Protein AF-A0A852ANI8-F1 (afdb_monomer)

Secondary structure (DSSP, 8-state):
--SS---HHHHHHTT---TTTHHHHHHGGGSTT----HHHH-GGGGS-HHHHHHHHHHHHHTTPPTTS-EEHHHHHHHHHHHHHHHHSSPPPHHHHHHHHHHHHHH-TT--SEE-HHHHHHHHHHHHHHHHS-HHHHHHHS-HHHHHHHHHHHHHH-SS-SSEE-HHHHHHHHHHHHHTTHHHHT---------------------------------------EEHHHHHHHHHHHHHHT-TT--GGGGSPP-

Radius of gyration: 23.61 Å; Cα contacts (8 Å, |Δi|>4): 219; chains: 1; bounding box: 60×70×50 Å

Mean predicted aligned error: 14.54 Å

Foldseek 3Di:
DQLVPDPPVVCVVVPNDDPPCVVVLVVCLLPPPHDDDPCLQQLLNVDDPVLNVVLVVLCVVLVNDAQDWAALVSQLSSVQVVCCVVPVDGDDPVVNVVSSLLQCLQCVVPPRTHGNQLVSSVVSLVSCVVPPDLVVLLVSQGPVLLVVLVVLQVVQPPVVPQWHFPVSLLVSLLVLLVSPPPPVPPPDDDPDDDDDDDDDDDDDDDDDDDDDDDDDDDDPPRDIAGSVRSCSVCSSSSSCSRPPHSNSSPRDDD

Solvent-accessible surface area (backbone atoms only — not comparable to full-atom values): 15401 Å² total; per-residue (Å²): 60,40,73,74,67,78,55,65,66,55,42,49,74,70,65,66,57,50,96,77,52,47,60,59,57,58,62,44,6,79,49,98,85,24,57,56,52,70,78,79,31,35,58,66,69,73,45,52,73,66,56,46,48,53,50,51,52,52,39,48,75,52,69,52,59,87,86,46,65,38,38,64,67,56,49,50,52,34,52,40,49,54,38,26,74,75,67,78,39,83,64,53,67,74,58,50,53,52,49,52,52,50,48,49,37,57,21,76,84,66,75,67,44,29,52,38,61,32,53,50,35,43,54,43,53,53,48,48,64,72,76,43,56,70,73,56,55,55,65,70,53,45,68,58,59,50,48,53,49,48,53,53,49,57,70,59,25,79,84,68,80,61,44,33,46,56,69,52,54,53,51,50,53,45,52,56,59,54,71,67,61,69,63,80,69,66,82,69,80,85,78,88,74,93,75,85,89,81,87,83,87,88,84,87,89,81,90,84,90,79,89,83,80,82,74,84,74,76,80,68,81,71,60,66,35,38,67,73,52,47,51,66,75,38,43,65,52,60,62,30,47,28,91,69,38,54,24,64,43,66,50,67,85,130

pLDDT: mean 71.26, std 22.53, range [30.34, 96.25]

InterPro domains:
  IPR002048 EF-hand domain [PS50222] (144-179)
  IPR011011 Zinc finger, FYVE/PHD-type [SSF57903] (1-55)
  IPR011992 EF-hand domain pair [SSF47473] (47-178)
  IPR013083 Zinc finger, RING/FYVE/PHD-type [G3DSA:3.30.40.10] (1-55)
  IPR031946 KIAA1045, RING finger [PF16744] (1-50)

Structure (mmCIF, N/CA/C/O backbone):
data_AF-A0A852ANI8-F1
#
_entry.id   AF-A0A852ANI8-F1
#
loop_
_atom_site.group_PDB
_atom_site.id
_atom_site.type_symbol
_atom_site.label_atom_id
_atom_site.label_alt_id
_atom_site.label_comp_id
_atom_site.label_asym_id
_atom_site.label_entity_id
_atom_site.label_seq_id
_atom_site.pdbx_PDB_ins_code
_atom_site.Cartn_x
_atom_site.Cartn_y
_atom_site.Cartn_z
_atom_site.occupancy
_atom_site.B_iso_or_equiv
_atom_site.auth_seq_id
_atom_site.auth_comp_id
_atom_site.auth_asym_id
_atom_site.auth_atom_id
_atom_site.pdbx_PDB_model_num
ATOM 1 N N . ILE A 1 1 ? 20.785 -5.168 -2.952 1.00 34.12 1 ILE A N 1
ATOM 2 C CA . ILE A 1 1 ? 21.133 -3.821 -3.407 1.00 34.12 1 ILE A CA 1
ATOM 3 C C . ILE A 1 1 ? 19.811 -3.153 -3.672 1.00 34.12 1 ILE A C 1
ATOM 5 O O . ILE A 1 1 ? 19.201 -3.308 -4.726 1.00 34.12 1 ILE A O 1
ATOM 9 N N . CYS A 1 2 ? 19.354 -2.440 -2.642 1.00 35.34 2 CYS A N 1
ATOM 10 C CA . CYS A 1 2 ? 18.701 -1.166 -2.867 1.00 35.34 2 CYS A CA 1
ATOM 11 C C . CYS A 1 2 ? 19.565 -0.391 -3.868 1.00 35.34 2 CYS A C 1
ATOM 13 O O . CYS A 1 2 ? 20.730 -0.123 -3.634 1.00 35.34 2 CYS A O 1
ATOM 15 N N . HIS A 1 3 ? 18.993 -0.075 -5.006 1.00 34.47 3 HIS A N 1
ATOM 16 C CA . HIS A 1 3 ? 19.521 0.668 -6.161 1.00 34.47 3 HIS A CA 1
ATOM 17 C C . HIS A 1 3 ? 19.785 2.136 -5.822 1.00 34.47 3 HIS A C 1
ATOM 19 O O . HIS A 1 3 ? 20.300 2.876 -6.650 1.00 34.47 3 HIS A O 1
ATOM 25 N N . ARG A 1 4 ? 19.524 2.540 -4.572 1.00 38.53 4 ARG A N 1
ATOM 26 C CA . ARG A 1 4 ? 20.381 3.494 -3.859 1.00 38.53 4 ARG A CA 1
ATOM 27 C C . ARG A 1 4 ? 21.597 2.723 -3.330 1.00 38.53 4 ARG A C 1
ATOM 29 O O . ARG A 1 4 ? 21.699 2.446 -2.136 1.00 38.53 4 ARG A O 1
ATOM 36 N N . VAL A 1 5 ? 22.450 2.270 -4.250 1.00 36.25 5 VAL A N 1
ATOM 37 C CA . VAL A 1 5 ? 23.690 1.566 -3.906 1.00 36.25 5 VAL A CA 1
ATOM 38 C C . VAL A 1 5 ? 24.489 2.497 -2.989 1.00 36.25 5 VAL A C 1
ATOM 40 O O . VAL A 1 5 ? 24.536 3.697 -3.243 1.00 36.25 5 VAL A O 1
ATOM 43 N N . TYR A 1 6 ? 25.107 1.944 -1.946 1.00 43.19 6 TYR A N 1
ATOM 44 C CA . TYR A 1 6 ? 26.012 2.626 -1.009 1.00 43.19 6 TYR A CA 1
ATOM 45 C C . TYR A 1 6 ? 25.369 3.434 0.126 1.00 43.19 6 TYR A C 1
ATOM 47 O O . TYR A 1 6 ? 25.427 4.657 0.171 1.00 43.19 6 TYR A O 1
ATOM 55 N N . HIS A 1 7 ? 24.995 2.730 1.192 1.00 50.03 7 HIS A N 1
ATOM 56 C CA . HIS A 1 7 ? 25.501 3.150 2.497 1.00 50.03 7 HIS A CA 1
ATOM 57 C C . HIS A 1 7 ? 26.477 2.091 2.997 1.00 50.03 7 HIS A C 1
ATOM 59 O O . HIS A 1 7 ? 26.168 1.313 3.899 1.00 50.03 7 HIS A O 1
ATOM 65 N N . ASP A 1 8 ? 27.685 2.108 2.439 1.00 45.38 8 ASP A N 1
ATOM 66 C CA . ASP A 1 8 ? 28.848 1.432 3.023 1.00 45.38 8 ASP A CA 1
ATOM 67 C C . ASP A 1 8 ? 28.950 1.777 4.528 1.00 45.38 8 ASP A C 1
ATOM 69 O O . ASP A 1 8 ? 29.208 0.928 5.374 1.00 45.38 8 ASP A O 1
ATOM 73 N N . GLY A 1 9 ? 28.576 3.012 4.893 1.00 50.12 9 GLY A N 1
ATOM 74 C CA . GLY A 1 9 ? 28.434 3.472 6.276 1.00 50.12 9 GLY A CA 1
ATOM 75 C C . GLY A 1 9 ? 27.294 2.843 7.097 1.00 50.12 9 GLY A C 1
ATOM 76 O O . GLY A 1 9 ? 27.414 2.782 8.315 1.00 50.12 9 GLY A O 1
ATOM 77 N N . CYS A 1 10 ? 26.194 2.366 6.504 1.00 48.66 10 CYS A N 1
ATOM 78 C CA . CYS A 1 10 ? 25.152 1.630 7.243 1.00 48.66 10 CYS A CA 1
ATOM 79 C C . CYS A 1 10 ? 25.605 0.201 7.538 1.00 48.66 10 CYS A C 1
ATOM 81 O O . CYS A 1 10 ? 25.497 -0.239 8.678 1.00 48.66 10 CYS A O 1
ATOM 83 N N . LEU A 1 11 ? 26.179 -0.481 6.546 1.00 49.44 11 LEU A N 1
ATOM 84 C CA . LEU A 1 11 ? 26.714 -1.830 6.723 1.00 49.44 11 LEU A CA 1
ATOM 85 C C . LEU A 1 11 ? 27.923 -1.849 7.679 1.00 49.44 11 LEU A C 1
ATOM 87 O O . LEU A 1 11 ? 28.018 -2.740 8.522 1.00 49.44 11 LEU A O 1
ATOM 91 N N . ARG A 1 12 ? 28.792 -0.825 7.633 1.00 53.75 12 ARG A N 1
ATOM 92 C CA . ARG A 1 12 ? 29.880 -0.630 8.612 1.00 53.75 12 ARG A CA 1
ATOM 93 C C . ARG A 1 12 ? 29.358 -0.313 10.016 1.00 53.75 12 ARG A C 1
ATOM 95 O O . ARG A 1 12 ? 29.836 -0.915 10.969 1.00 53.75 12 ARG A O 1
ATOM 102 N N . ARG A 1 13 ? 28.370 0.586 10.165 1.00 51.41 13 ARG A N 1
ATOM 103 C CA . ARG A 1 13 ? 27.774 0.915 11.482 1.00 51.41 13 ARG A CA 1
ATOM 104 C C . ARG A 1 13 ? 27.056 -0.267 12.124 1.00 51.41 13 ARG A C 1
ATOM 106 O O . ARG A 1 13 ? 27.043 -0.363 13.342 1.00 51.41 13 ARG A O 1
ATOM 113 N N . MET A 1 14 ? 26.481 -1.151 11.314 1.00 47.66 14 MET A N 1
ATOM 114 C CA . MET A 1 14 ? 25.826 -2.367 11.788 1.00 47.66 14 MET A CA 1
ATOM 115 C C . MET A 1 14 ? 26.781 -3.566 11.946 1.00 47.66 14 MET A C 1
ATOM 117 O O . MET A 1 14 ? 2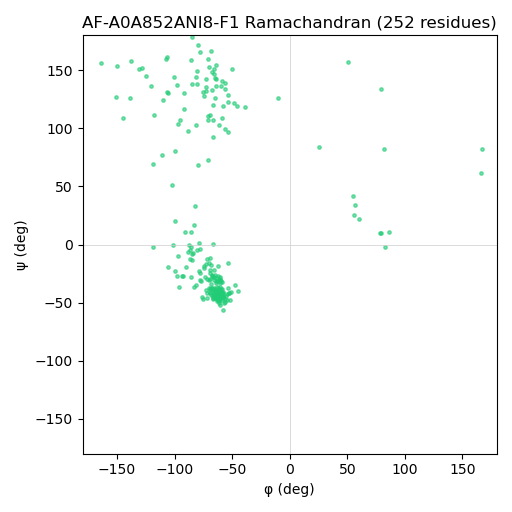6.334 -4.629 12.355 1.00 47.66 14 MET A O 1
ATOM 121 N N . GLY A 1 15 ? 28.077 -3.416 11.641 1.00 54.41 15 GLY A N 1
ATOM 122 C CA . GLY A 1 15 ? 29.094 -4.451 11.871 1.00 54.41 15 GLY A CA 1
ATOM 123 C C . GLY A 1 15 ? 29.138 -5.592 10.844 1.00 54.41 15 GLY A C 1
ATOM 124 O O . GLY A 1 15 ? 29.853 -6.563 11.064 1.00 54.41 15 GLY A O 1
ATOM 125 N N . TYR A 1 16 ? 28.421 -5.482 9.720 1.00 48.59 16 TYR A N 1
ATOM 126 C CA . TYR A 1 16 ? 28.295 -6.558 8.720 1.00 48.59 16 TYR A CA 1
ATOM 127 C C . TYR A 1 16 ? 29.429 -6.608 7.683 1.00 48.59 16 TYR A C 1
ATOM 129 O O . TYR A 1 16 ? 29.562 -7.599 6.969 1.00 48.59 16 TYR A O 1
ATOM 137 N N . LEU A 1 17 ? 30.259 -5.563 7.591 1.00 52.56 17 LEU A N 1
ATOM 138 C CA . LEU A 1 17 ? 31.418 -5.525 6.693 1.00 52.56 17 LEU A CA 1
ATOM 139 C C . LEU A 1 17 ? 32.704 -5.842 7.464 1.00 52.56 17 LEU A C 1
ATOM 141 O O . LEU A 1 17 ? 33.464 -4.939 7.819 1.00 52.56 17 LEU A O 1
ATOM 145 N N . GLN A 1 18 ? 32.965 -7.130 7.696 1.00 54.47 18 GLN A N 1
ATOM 146 C CA . GLN A 1 18 ? 34.350 -7.600 7.739 1.00 54.47 18 GLN A CA 1
ATOM 147 C C . GLN A 1 18 ? 34.814 -7.818 6.292 1.00 54.47 18 GLN A C 1
ATOM 149 O O . GLN A 1 18 ? 34.008 -8.154 5.430 1.00 54.47 18 GLN A O 1
ATOM 154 N N . LYS A 1 19 ? 36.087 -7.524 6.007 1.00 53.88 19 LYS A N 1
ATOM 155 C CA . LYS A 1 19 ? 36.621 -7.209 4.664 1.00 53.88 19 LYS A CA 1
ATOM 156 C C . LYS A 1 19 ? 36.338 -8.232 3.547 1.00 53.88 19 LYS A C 1
ATOM 158 O O . LYS A 1 19 ? 36.418 -7.834 2.390 1.00 53.88 19 LYS A O 1
ATOM 163 N N . ASP A 1 20 ? 35.935 -9.460 3.873 1.00 53.50 20 ASP A N 1
ATOM 164 C CA . ASP A 1 20 ? 35.752 -10.547 2.904 1.00 53.50 20 ASP A CA 1
ATOM 165 C C . ASP A 1 20 ? 34.274 -10.875 2.580 1.00 53.50 20 ASP A C 1
ATOM 167 O O . ASP A 1 20 ? 33.998 -11.402 1.508 1.00 53.50 20 ASP A O 1
ATOM 171 N N . SER A 1 21 ? 33.296 -10.494 3.419 1.00 52.84 21 SER A N 1
ATOM 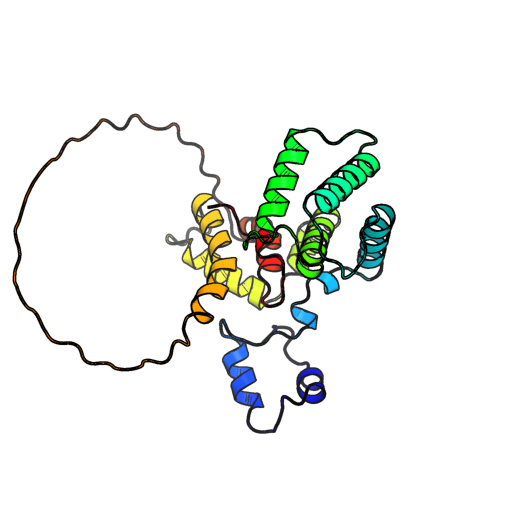172 C CA . SER A 1 21 ? 31.853 -10.740 3.171 1.00 52.84 21 SER A CA 1
ATOM 173 C C . SER A 1 21 ? 31.172 -9.657 2.320 1.00 52.84 21 SER A C 1
ATOM 175 O O . SER A 1 21 ? 30.045 -9.816 1.851 1.00 52.84 21 SER A O 1
ATOM 177 N N . ALA A 1 22 ? 31.853 -8.528 2.118 1.00 53.75 22 ALA A N 1
ATOM 178 C CA . ALA A 1 22 ? 31.330 -7.354 1.427 1.00 53.75 22 ALA A CA 1
ATOM 179 C C . ALA A 1 22 ? 30.954 -7.631 -0.032 1.00 53.75 22 ALA A C 1
ATOM 181 O O . ALA A 1 22 ? 29.934 -7.142 -0.512 1.00 53.75 22 ALA A O 1
ATOM 182 N N . VAL A 1 23 ? 31.786 -8.402 -0.735 1.00 55.72 23 VAL A N 1
ATOM 183 C CA . VAL A 1 23 ? 31.637 -8.677 -2.169 1.00 55.72 23 VAL A CA 1
ATOM 184 C C . VAL A 1 23 ? 30.452 -9.608 -2.411 1.00 55.72 23 VAL A C 1
ATOM 186 O O . VAL A 1 23 ? 29.583 -9.275 -3.206 1.00 55.72 23 VAL A O 1
ATOM 189 N N . GLU A 1 24 ? 30.324 -10.684 -1.635 1.00 56.94 24 GLU A N 1
ATOM 190 C CA . GLU A 1 24 ? 29.217 -11.644 -1.740 1.00 56.94 24 GLU A CA 1
ATOM 191 C C . GLU A 1 24 ? 27.853 -11.003 -1.417 1.00 56.94 24 GLU A C 1
ATOM 193 O O . GLU A 1 24 ? 26.869 -11.198 -2.135 1.00 56.94 24 GLU A O 1
ATOM 198 N N . VAL A 1 25 ? 27.792 -10.137 -0.396 1.00 52.94 25 VAL A N 1
ATOM 199 C CA . VAL A 1 25 ? 26.582 -9.356 -0.063 1.00 52.94 25 VAL A CA 1
ATOM 200 C C . VAL A 1 25 ? 26.254 -8.324 -1.150 1.00 52.94 25 VAL A C 1
ATOM 202 O O . VAL A 1 25 ? 25.090 -7.963 -1.322 1.00 52.94 25 VAL A O 1
ATOM 205 N N . THR A 1 26 ? 27.255 -7.859 -1.904 1.00 52.19 26 THR A N 1
ATOM 206 C CA . THR A 1 26 ? 27.099 -6.932 -3.041 1.00 52.19 26 THR A CA 1
ATOM 207 C C . THR A 1 26 ? 26.673 -7.674 -4.318 1.00 52.19 26 THR A C 1
ATOM 209 O O . THR A 1 26 ? 25.857 -7.161 -5.079 1.00 52.19 26 THR A O 1
ATOM 212 N N . GLU A 1 27 ? 27.131 -8.906 -4.533 1.00 53.72 27 GLU A N 1
ATOM 213 C CA . GLU A 1 27 ? 26.757 -9.737 -5.686 1.00 53.72 27 GLU A CA 1
ATOM 214 C C . GLU A 1 27 ? 25.343 -10.323 -5.541 1.00 53.72 27 GLU A C 1
ATOM 216 O O . GLU A 1 27 ? 24.507 -10.183 -6.437 1.00 53.72 27 GLU A O 1
ATOM 221 N N . THR A 1 28 ? 25.013 -10.884 -4.373 1.00 52.72 28 THR A N 1
ATOM 222 C CA . THR A 1 28 ? 23.663 -11.412 -4.062 1.00 52.72 28 THR A CA 1
ATOM 223 C C . THR A 1 28 ? 22.615 -10.315 -3.946 1.00 52.72 28 THR A C 1
ATOM 225 O O . THR A 1 28 ? 21.413 -10.507 -4.061 1.00 52.72 28 THR A O 1
ATOM 228 N N . ALA A 1 29 ? 23.050 -9.088 -3.766 1.00 48.72 29 ALA A N 1
ATOM 229 C CA . ALA A 1 29 ? 22.176 -7.963 -3.591 1.00 48.72 29 ALA A CA 1
ATOM 230 C C . ALA A 1 29 ? 21.254 -7.678 -4.814 1.00 48.72 29 ALA A C 1
ATOM 232 O O . ALA A 1 29 ? 20.172 -7.084 -4.673 1.00 48.72 29 ALA A O 1
ATOM 233 N N . HIS A 1 30 ? 21.675 -8.044 -6.021 1.00 45.41 30 HIS A N 1
ATOM 234 C CA . HIS A 1 30 ? 20.865 -7.885 -7.229 1.00 45.41 30 HIS A CA 1
ATOM 235 C C . HIS A 1 30 ? 19.874 -9.036 -7.449 1.00 45.41 30 HIS A C 1
ATOM 237 O O . HIS A 1 30 ? 18.998 -8.909 -8.302 1.00 45.41 30 HIS A O 1
ATOM 243 N N . THR A 1 31 ? 19.939 -10.102 -6.647 1.00 51.94 31 THR A N 1
ATOM 244 C CA . THR A 1 31 ? 19.013 -11.237 -6.717 1.00 51.94 31 THR A CA 1
ATOM 245 C C . THR A 1 31 ? 17.734 -10.974 -5.904 1.00 51.94 31 THR A C 1
ATOM 247 O O . THR A 1 31 ? 17.546 -9.900 -5.304 1.00 51.94 31 THR A O 1
ATOM 250 N N . GLU A 1 32 ? 16.815 -11.944 -5.929 1.00 49.03 32 GLU A N 1
ATOM 251 C CA . GLU A 1 32 ? 15.540 -11.921 -5.196 1.00 49.03 32 GLU A CA 1
ATOM 252 C C . GLU A 1 32 ? 15.741 -11.830 -3.673 1.00 49.03 32 GLU A C 1
ATOM 254 O O . GLU A 1 32 ? 14.968 -11.151 -3.003 1.00 49.03 32 GLU A O 1
ATOM 259 N N . THR A 1 33 ? 16.843 -12.390 -3.163 1.00 46.22 33 THR A N 1
ATOM 260 C CA . THR A 1 33 ? 17.275 -12.384 -1.752 1.00 46.22 33 THR A CA 1
ATOM 261 C C . THR A 1 33 ? 18.178 -11.202 -1.389 1.00 46.22 33 THR A C 1
ATOM 263 O O . THR A 1 33 ? 18.803 -11.164 -0.329 1.00 46.22 33 THR A O 1
ATOM 266 N N . GLY A 1 34 ? 18.302 -10.221 -2.279 1.00 51.72 34 GLY A N 1
ATOM 267 C CA . GLY A 1 34 ? 19.287 -9.167 -2.124 1.00 51.72 34 GLY A CA 1
ATOM 268 C C . GLY A 1 34 ? 18.940 -8.118 -1.066 1.00 51.72 34 GLY A C 1
ATOM 269 O O . GLY A 1 34 ? 17.885 -7.496 -1.132 1.00 51.72 34 GLY A O 1
ATOM 270 N N . TRP A 1 35 ? 19.896 -7.816 -0.179 1.00 48.44 35 TRP A N 1
ATOM 271 C CA . TRP A 1 35 ? 19.754 -6.849 0.918 1.00 48.44 35 TRP A CA 1
ATOM 272 C C . TRP A 1 35 ? 19.290 -5.458 0.461 1.00 48.44 35 TRP A C 1
ATOM 274 O O . TRP A 1 35 ? 19.896 -4.819 -0.414 1.00 48.44 35 TRP A O 1
ATOM 284 N N . SER A 1 36 ? 18.252 -4.948 1.103 1.00 52.09 36 SER A N 1
ATOM 285 C CA . SER A 1 36 ? 17.853 -3.547 1.069 1.00 52.09 36 SER A CA 1
ATOM 286 C C . SER A 1 36 ? 17.876 -3.014 2.497 1.00 52.09 36 SER A C 1
ATOM 288 O O . SER A 1 36 ? 17.541 -3.705 3.457 1.00 52.09 36 SER A O 1
ATOM 290 N N . CYS A 1 37 ? 18.425 -1.811 2.666 1.00 55.22 37 CYS A N 1
ATOM 291 C CA . CYS A 1 37 ? 18.602 -1.265 4.002 1.00 55.22 37 CYS A CA 1
ATOM 292 C C . CYS A 1 37 ? 17.239 -0.901 4.597 1.00 55.22 37 CYS A C 1
ATOM 294 O O . CYS A 1 37 ? 16.327 -0.519 3.861 1.00 55.22 37 CYS A O 1
ATOM 296 N N . TYR A 1 38 ? 17.139 -0.928 5.928 1.00 58.69 38 TYR A N 1
ATOM 297 C CA . TYR A 1 38 ? 15.939 -0.517 6.666 1.00 58.69 38 TYR A CA 1
ATOM 298 C C . TYR A 1 38 ? 15.344 0.803 6.144 1.00 58.69 38 TYR A C 1
ATOM 300 O O . TYR A 1 38 ? 14.137 0.922 5.974 1.00 58.69 38 TYR A O 1
ATOM 308 N N . TYR A 1 39 ? 16.195 1.772 5.792 1.00 59.78 39 TYR A N 1
ATOM 309 C CA . TYR A 1 39 ? 15.755 3.067 5.272 1.00 59.78 39 TYR A CA 1
ATOM 310 C C . TYR A 1 39 ? 15.185 3.026 3.844 1.00 59.78 39 TYR A C 1
ATOM 312 O O . TYR A 1 39 ? 14.360 3.865 3.496 1.00 59.78 39 TYR A O 1
ATOM 320 N N . CYS A 1 40 ? 15.642 2.099 2.999 1.00 57.03 40 CYS A N 1
ATOM 321 C CA . CYS A 1 40 ? 15.109 1.931 1.645 1.00 57.03 40 CYS A CA 1
ATOM 322 C C . CYS A 1 40 ? 13.768 1.192 1.645 1.00 57.03 40 CYS A C 1
ATOM 324 O O . CYS A 1 40 ? 12.947 1.447 0.765 1.00 57.03 40 CYS A O 1
ATOM 326 N N . ASP A 1 41 ? 13.557 0.294 2.609 1.00 63.03 41 ASP A N 1
ATOM 327 C CA . ASP A 1 41 ? 12.391 -0.591 2.612 1.00 63.03 41 ASP A CA 1
ATOM 328 C C . ASP A 1 41 ? 11.259 -0.137 3.515 1.00 63.03 41 ASP A C 1
ATOM 330 O O . ASP A 1 41 ? 10.118 -0.533 3.288 1.00 63.03 41 ASP A O 1
ATOM 334 N N . ASN A 1 42 ? 11.548 0.683 4.524 1.00 69.88 42 ASN A N 1
ATOM 335 C CA . ASN A 1 42 ? 10.520 1.131 5.442 1.00 69.88 42 ASN A CA 1
ATOM 336 C C . ASN A 1 42 ? 9.580 2.127 4.743 1.00 69.88 42 ASN A C 1
ATOM 338 O O . ASN A 1 42 ? 9.954 3.259 4.430 1.00 69.88 42 ASN A O 1
ATOM 342 N N . LEU A 1 43 ? 8.341 1.688 4.516 1.00 74.19 43 LEU A N 1
ATOM 343 C CA . LEU A 1 43 ? 7.273 2.477 3.904 1.00 74.19 43 LEU A CA 1
ATOM 344 C C . LEU A 1 43 ? 6.953 3.754 4.670 1.00 74.19 43 LEU A C 1
ATOM 346 O O . LEU A 1 43 ? 6.635 4.769 4.058 1.00 74.19 43 LEU A O 1
ATOM 350 N N . ASN A 1 44 ? 7.102 3.730 5.991 1.00 75.38 44 ASN A N 1
ATOM 351 C CA . ASN A 1 44 ? 6.819 4.872 6.851 1.00 75.38 44 ASN A CA 1
ATOM 352 C C . ASN A 1 44 ? 7.792 6.033 6.570 1.00 75.38 44 ASN A C 1
ATOM 354 O O . ASN A 1 44 ? 7.462 7.185 6.815 1.00 75.38 44 ASN A O 1
ATOM 358 N N . LEU A 1 45 ? 8.967 5.750 5.991 1.00 79.94 45 LEU A N 1
ATOM 359 C CA . LEU A 1 45 ? 9.941 6.762 5.562 1.00 79.94 45 LEU A CA 1
ATOM 360 C C . LEU A 1 45 ? 9.676 7.312 4.152 1.00 79.94 45 LEU A C 1
ATOM 362 O O . LEU A 1 45 ? 10.426 8.162 3.671 1.00 79.94 45 LEU A O 1
ATOM 366 N N . LEU A 1 46 ? 8.653 6.811 3.452 1.00 84.44 46 LEU A N 1
ATOM 367 C CA . LEU A 1 46 ? 8.194 7.411 2.197 1.00 84.44 46 LEU A CA 1
ATOM 368 C C . LEU A 1 46 ? 7.328 8.646 2.430 1.00 84.44 46 LEU A C 1
ATOM 370 O O . LEU A 1 46 ? 7.199 9.467 1.512 1.00 84.44 46 LEU A O 1
ATOM 374 N N . LEU A 1 47 ? 6.729 8.746 3.617 1.00 87.50 47 LEU A N 1
ATOM 375 C CA . LEU A 1 47 ? 6.037 9.937 4.079 1.00 87.50 47 LEU A CA 1
ATOM 376 C C . LEU A 1 47 ? 7.065 11.019 4.428 1.00 87.50 47 LEU A C 1
ATOM 378 O O . LEU A 1 47 ? 8.137 10.717 4.956 1.00 87.50 47 LEU A O 1
ATOM 382 N N . THR A 1 48 ? 6.752 12.278 4.126 1.00 90.12 48 THR A N 1
ATOM 383 C CA . THR A 1 48 ? 7.506 13.405 4.690 1.00 90.12 48 THR A CA 1
ATOM 384 C C . THR A 1 48 ? 7.249 13.502 6.193 1.00 90.12 48 THR A C 1
ATOM 386 O O . THR A 1 48 ? 6.319 12.885 6.719 1.00 90.12 48 THR A O 1
ATOM 389 N N . GLU A 1 49 ? 8.062 14.281 6.907 1.00 88.62 49 GLU A N 1
ATOM 390 C CA . GLU A 1 49 ? 7.867 14.490 8.345 1.00 88.62 49 GLU A CA 1
ATOM 391 C C . GLU A 1 49 ? 6.488 15.098 8.642 1.00 88.62 49 GLU A C 1
ATOM 393 O O . GLU A 1 49 ? 5.820 14.679 9.585 1.00 88.62 49 GLU A O 1
ATOM 398 N N . GLU A 1 50 ? 6.016 16.018 7.798 1.00 91.62 50 GLU A N 1
ATOM 399 C CA . GLU A 1 50 ? 4.700 16.647 7.926 1.00 91.62 50 GLU A CA 1
ATOM 400 C C . GLU A 1 50 ? 3.563 15.659 7.650 1.00 91.62 50 GLU A C 1
ATOM 402 O O . GLU A 1 50 ? 2.567 15.642 8.376 1.00 91.62 50 GLU A O 1
ATOM 407 N N . GLU A 1 51 ? 3.706 14.815 6.623 1.00 93.00 51 GLU A N 1
ATOM 408 C CA . GLU A 1 51 ? 2.722 13.781 6.292 1.00 93.00 51 GLU A CA 1
ATOM 409 C C . GLU A 1 51 ? 2.630 12.735 7.415 1.00 93.00 51 GLU A C 1
ATOM 411 O O . GLU A 1 51 ? 1.530 12.377 7.840 1.00 93.00 51 GLU A O 1
ATOM 416 N N . MET A 1 52 ? 3.774 12.295 7.950 1.00 92.44 52 MET A N 1
ATOM 417 C CA . MET A 1 52 ? 3.835 11.386 9.095 1.00 92.44 52 MET A CA 1
ATOM 418 C C . MET A 1 52 ? 3.225 12.024 10.346 1.00 92.44 52 MET A C 1
ATOM 420 O O . MET A 1 52 ? 2.427 11.394 11.037 1.00 92.44 52 MET A O 1
ATOM 424 N N . TYR A 1 53 ? 3.553 13.283 10.636 1.00 92.38 53 TYR A N 1
ATOM 425 C CA . TYR A 1 53 ? 2.983 14.001 11.773 1.00 92.38 53 TYR A CA 1
ATOM 426 C C . TYR A 1 53 ? 1.458 14.123 11.657 1.00 92.38 53 TYR A C 1
ATOM 428 O O . TYR A 1 53 ? 0.739 13.837 12.614 1.00 92.38 53 TYR A O 1
ATOM 436 N N . SER A 1 54 ? 0.952 14.476 10.472 1.00 92.69 54 SER A N 1
ATOM 437 C CA . SER A 1 54 ? -0.486 14.555 10.203 1.00 92.69 54 SER A CA 1
ATOM 438 C C . SER A 1 54 ? -1.185 13.202 10.379 1.00 92.69 54 SER A C 1
ATOM 440 O O . SER A 1 54 ? -2.269 13.140 10.973 1.00 92.69 54 SER A O 1
ATOM 442 N N . LEU A 1 55 ? -0.554 12.111 9.928 1.00 93.38 55 LEU A N 1
ATOM 443 C CA . LEU A 1 55 ? -1.050 10.757 10.158 1.00 93.38 55 LEU A CA 1
ATOM 444 C C . LEU A 1 55 ? -1.124 10.455 11.657 1.00 93.38 55 LEU A C 1
ATOM 446 O O . LEU A 1 55 ? -2.184 10.087 12.155 1.00 93.38 55 LEU A O 1
ATOM 450 N N . MET A 1 56 ? -0.033 10.674 12.391 1.00 93.31 56 MET A N 1
ATOM 451 C CA . MET A 1 56 ? 0.042 10.398 13.827 1.00 93.31 56 MET A CA 1
ATOM 452 C C . MET A 1 56 ? -0.963 11.220 14.643 1.00 93.31 56 MET A C 1
ATOM 454 O O . MET A 1 56 ? -1.579 10.685 15.563 1.00 93.31 56 MET A O 1
ATOM 458 N N . GLU A 1 57 ? -1.192 12.488 14.293 1.00 93.62 57 GLU A N 1
ATOM 459 C CA . GLU A 1 57 ? -2.239 13.307 14.915 1.00 93.62 57 GLU A CA 1
ATOM 460 C C . GLU A 1 57 ? -3.641 12.760 14.610 1.00 93.62 57 GLU A C 1
ATOM 462 O O . GLU A 1 57 ? -4.485 12.698 15.503 1.00 93.62 57 GLU A O 1
ATOM 467 N N . THR A 1 58 ? -3.887 12.272 13.391 1.00 93.19 58 THR A N 1
ATOM 468 C CA . THR A 1 58 ? -5.155 11.604 13.050 1.00 93.19 58 THR A CA 1
ATOM 469 C C . THR A 1 58 ? -5.363 10.345 13.896 1.00 93.19 58 THR A C 1
ATOM 471 O O . THR A 1 58 ? -6.434 10.169 14.479 1.00 93.19 58 THR A O 1
ATOM 474 N N . LEU A 1 59 ? -4.336 9.498 14.021 1.00 94.00 59 LEU A N 1
ATOM 475 C CA . LEU A 1 59 ? -4.377 8.276 14.833 1.00 94.00 59 LEU A CA 1
ATOM 476 C C . LEU A 1 59 ? -4.648 8.591 16.309 1.00 94.00 59 LEU A C 1
ATOM 478 O O . LEU A 1 59 ? -5.538 7.999 16.922 1.00 94.00 59 LEU A O 1
ATOM 482 N N . LYS A 1 60 ? -3.949 9.587 16.855 1.00 93.25 60 LYS A N 1
ATOM 483 C CA . LYS A 1 60 ? -4.130 10.070 18.228 1.00 93.25 60 LYS A CA 1
ATOM 484 C C . LYS A 1 60 ? -5.535 10.619 18.467 1.00 93.25 60 LYS A C 1
ATOM 486 O O . LYS A 1 60 ? -6.156 10.283 19.474 1.00 93.25 60 LYS A O 1
ATOM 491 N N . ASN A 1 61 ? -6.066 11.417 17.541 1.00 91.75 61 ASN A N 1
ATOM 492 C CA . ASN A 1 61 ? -7.436 11.928 17.623 1.00 91.75 61 ASN A CA 1
ATOM 493 C C . ASN A 1 61 ? -8.461 10.790 17.617 1.00 91.75 61 ASN A C 1
ATOM 495 O O . ASN A 1 61 ? -9.498 10.896 18.273 1.00 91.75 61 ASN A O 1
ATOM 499 N N . CYS A 1 62 ? -8.146 9.691 16.930 1.00 92.12 62 CYS A N 1
ATOM 500 C CA . CYS A 1 62 ? -8.940 8.467 16.914 1.00 92.12 62 CYS A CA 1
ATOM 501 C C . CYS A 1 62 ? -8.636 7.495 18.061 1.00 92.12 62 CYS A C 1
ATOM 503 O O . CYS A 1 62 ? -9.109 6.365 18.039 1.00 92.12 62 CYS A O 1
ATOM 505 N N . LYS A 1 63 ? -7.868 7.930 19.071 1.00 92.44 63 LYS A N 1
ATOM 506 C CA . LYS A 1 63 ? -7.503 7.149 20.264 1.00 92.44 63 LYS A CA 1
ATOM 507 C C . LYS A 1 63 ? -6.731 5.860 19.970 1.00 92.44 63 LYS A C 1
ATOM 509 O O . LYS A 1 63 ? -6.680 4.976 20.821 1.00 92.44 63 LYS A O 1
ATOM 514 N N . ILE A 1 64 ? -6.086 5.769 18.811 1.00 94.06 64 ILE A N 1
ATOM 515 C CA . ILE A 1 64 ? -5.169 4.672 18.519 1.00 94.06 64 ILE A CA 1
ATOM 516 C C . ILE A 1 64 ? -3.869 4.893 19.295 1.00 94.06 64 ILE A C 1
ATOM 518 O O . ILE A 1 64 ? -3.268 5.967 19.227 1.00 94.06 64 ILE A O 1
ATOM 522 N N . ILE A 1 65 ? -3.442 3.872 20.040 1.00 90.94 65 ILE A N 1
ATOM 523 C CA . ILE A 1 65 ? -2.229 3.912 20.860 1.00 90.94 65 ILE A CA 1
ATOM 524 C C . ILE A 1 65 ? -1.050 3.384 20.029 1.00 90.94 65 ILE A C 1
ATOM 526 O O . ILE A 1 65 ? -1.050 2.208 19.661 1.00 90.94 65 ILE A O 1
ATOM 530 N N . PRO A 1 66 ? -0.022 4.207 19.747 1.00 89.75 66 PRO A N 1
ATOM 531 C CA . PRO A 1 66 ? 1.139 3.754 18.992 1.00 89.75 66 PRO A CA 1
ATOM 532 C C . PRO A 1 66 ? 1.871 2.599 19.678 1.00 89.75 66 PRO A C 1
ATOM 534 O O . PRO A 1 66 ? 2.126 2.641 20.881 1.00 89.75 66 PRO A O 1
ATOM 537 N N . GLY A 1 67 ? 2.256 1.592 18.895 1.00 87.56 67 GLY A N 1
ATOM 538 C CA . GLY A 1 67 ? 2.995 0.420 19.372 1.00 87.56 67 GLY A CA 1
ATOM 539 C C . GLY A 1 67 ? 2.136 -0.677 20.004 1.00 87.56 67 GLY A C 1
ATOM 540 O O . GLY A 1 67 ? 2.685 -1.711 20.374 1.00 87.56 67 GLY A O 1
ATOM 541 N N . VAL A 1 68 ? 0.820 -0.484 20.112 1.00 91.88 68 VAL A N 1
ATOM 542 C CA . VAL A 1 68 ? -0.122 -1.499 20.605 1.00 91.88 68 VAL A CA 1
ATOM 543 C C . VAL A 1 68 ? -0.819 -2.162 19.417 1.00 91.88 68 VAL A C 1
ATOM 545 O O . VAL A 1 68 ? -1.080 -1.506 18.410 1.00 91.88 68 VAL A O 1
ATOM 548 N N . CYS A 1 69 ? -1.094 -3.462 19.525 1.00 92.19 69 CYS A N 1
ATOM 549 C CA . CYS A 1 69 ? -1.868 -4.192 18.522 1.00 92.19 69 CYS A CA 1
ATOM 550 C C . CYS A 1 69 ? -3.326 -3.717 18.508 1.00 92.19 69 CYS A C 1
ATOM 552 O O . CYS A 1 69 ? -3.863 -3.345 19.549 1.00 92.19 69 CYS A O 1
ATOM 554 N N . LEU A 1 70 ? -3.972 -3.760 17.345 1.00 94.75 70 LEU A N 1
ATOM 555 C CA . LEU A 1 70 ? -5.357 -3.320 17.180 1.00 94.75 70 LEU A CA 1
ATOM 556 C C . LEU A 1 70 ? -6.284 -4.522 17.032 1.00 94.75 70 LEU A C 1
ATOM 558 O O . LEU A 1 70 ? -6.040 -5.388 16.195 1.00 94.75 70 LEU A O 1
ATOM 562 N N . THR A 1 71 ? -7.371 -4.552 17.796 1.00 96.25 71 THR A N 1
ATOM 563 C CA . THR A 1 71 ? -8.470 -5.503 17.581 1.00 96.25 71 THR A CA 1
ATOM 564 C C . THR A 1 71 ? -9.391 -5.037 16.449 1.00 96.25 71 THR A C 1
ATOM 566 O O . THR A 1 71 ? -9.270 -3.911 15.955 1.00 96.25 71 THR A O 1
ATOM 569 N N . LEU A 1 72 ? -10.333 -5.890 16.032 1.00 95.56 72 LEU A N 1
ATOM 570 C CA . LEU A 1 72 ? -11.341 -5.512 15.036 1.00 95.56 72 LEU A CA 1
ATOM 571 C C . LEU A 1 72 ? -12.158 -4.300 15.502 1.00 95.56 72 LEU A C 1
ATOM 573 O O . LEU A 1 72 ? -12.396 -3.388 14.713 1.00 95.56 72 LEU A O 1
ATOM 577 N N . ASP A 1 73 ? -12.521 -4.259 16.784 1.00 95.50 73 ASP A N 1
ATOM 578 C CA . ASP A 1 73 ? -13.287 -3.155 17.362 1.00 95.50 73 ASP A CA 1
ATOM 579 C C . ASP A 1 73 ? -12.495 -1.843 17.319 1.00 95.50 73 ASP A C 1
ATOM 581 O O . ASP A 1 73 ? -13.032 -0.815 16.902 1.00 95.50 73 ASP A O 1
ATOM 585 N N . ASP A 1 74 ? -11.202 -1.877 17.665 1.00 95.69 74 ASP A N 1
ATOM 586 C CA . ASP A 1 74 ? -10.322 -0.702 17.579 1.00 95.69 74 ASP A CA 1
ATOM 587 C C . ASP A 1 74 ? -10.206 -0.201 16.133 1.00 95.69 74 ASP A C 1
ATOM 589 O O . ASP A 1 74 ? -10.294 1.001 15.862 1.00 95.69 74 ASP A O 1
ATOM 593 N N . PHE A 1 75 ? -10.039 -1.129 15.187 1.00 95.19 75 PHE A N 1
ATOM 594 C CA . PHE A 1 75 ? -9.900 -0.819 13.768 1.00 95.19 75 PHE A CA 1
ATOM 595 C C . PHE A 1 75 ? -11.183 -0.224 13.176 1.00 95.19 75 PHE A C 1
ATOM 597 O O . PHE A 1 75 ? -11.133 0.805 12.499 1.00 95.19 75 PHE A O 1
ATOM 604 N N . LEU A 1 76 ? -12.346 -0.822 13.450 1.00 95.88 76 LEU A N 1
ATOM 605 C CA . LEU A 1 76 ? -13.635 -0.301 12.992 1.00 95.88 76 LEU A CA 1
ATOM 606 C C . LEU A 1 76 ? -13.957 1.040 13.649 1.00 95.88 76 LEU A C 1
ATOM 608 O O . LEU A 1 76 ? -14.402 1.959 12.959 1.00 95.88 76 LEU A O 1
ATOM 612 N N . HIS A 1 77 ? -13.673 1.196 14.946 1.00 95.25 77 HIS A N 1
ATOM 613 C CA . HIS A 1 77 ? -13.825 2.475 15.638 1.00 95.25 77 HIS A CA 1
ATOM 614 C C . HIS A 1 77 ? -13.010 3.575 14.953 1.00 95.25 77 HIS A C 1
ATOM 616 O O . HIS A 1 77 ? -13.537 4.651 14.653 1.00 95.25 77 HIS A O 1
ATOM 622 N N . TYR A 1 78 ? -11.750 3.277 14.633 1.00 95.56 78 TYR A N 1
ATOM 623 C CA . TYR A 1 78 ? -10.883 4.165 13.871 1.00 95.56 78 TYR A CA 1
ATOM 624 C C . TYR A 1 78 ? -11.477 4.528 12.502 1.00 95.56 78 TYR A C 1
ATOM 626 O O . TYR A 1 78 ? -11.593 5.715 12.185 1.00 95.56 78 TYR A O 1
ATOM 634 N N . LYS A 1 79 ? -11.916 3.545 11.702 1.00 95.38 79 LYS A N 1
ATOM 635 C CA . LYS A 1 79 ? -12.498 3.794 10.369 1.00 95.38 79 LYS A CA 1
ATOM 636 C C . LYS A 1 79 ? -13.767 4.643 10.437 1.00 95.38 79 LYS A C 1
ATOM 638 O O . LYS A 1 79 ? -13.885 5.618 9.691 1.00 95.38 79 LYS A O 1
ATOM 643 N N . HIS A 1 80 ? -14.662 4.347 11.379 1.00 95.31 80 HIS A N 1
ATOM 644 C CA . HIS A 1 80 ? -15.862 5.146 11.648 1.00 95.31 80 HIS A CA 1
ATOM 645 C C . HIS A 1 80 ? -15.516 6.592 11.994 1.00 95.31 80 HIS A C 1
ATOM 647 O O . HIS A 1 80 ? -16.125 7.528 11.468 1.00 95.31 80 HIS A O 1
ATOM 653 N N . GLN A 1 81 ? -14.525 6.796 12.863 1.00 94.81 81 GLN A N 1
ATOM 654 C CA . GLN A 1 81 ? -14.136 8.131 13.292 1.00 94.81 81 GLN A CA 1
ATOM 655 C C . GLN A 1 81 ? -13.499 8.939 12.157 1.00 94.81 81 GLN A C 1
ATOM 657 O O . GLN A 1 81 ? -13.865 10.101 11.963 1.00 94.81 81 GLN A O 1
ATOM 662 N N . VAL A 1 82 ? -12.612 8.330 11.370 1.00 93.44 82 VAL A N 1
ATOM 663 C CA . VAL A 1 82 ? -12.012 8.967 10.190 1.00 93.44 82 VAL A CA 1
ATOM 664 C C . VAL A 1 82 ? -13.082 9.322 9.156 1.00 93.44 82 VAL A C 1
ATOM 666 O O . VAL A 1 82 ? -13.087 10.444 8.647 1.00 93.44 82 VAL A O 1
ATOM 669 N N . HIS A 1 83 ? -14.024 8.416 8.875 1.00 93.50 83 HIS A N 1
ATOM 670 C CA . HIS A 1 83 ? -15.135 8.688 7.960 1.00 93.50 83 HIS A CA 1
ATOM 671 C C . HIS A 1 83 ? -15.990 9.859 8.457 1.00 93.50 83 HIS A C 1
ATOM 673 O O . HIS A 1 83 ? -16.282 10.792 7.705 1.00 93.50 83 HIS A O 1
ATOM 679 N N . LYS A 1 84 ? -16.343 9.859 9.746 1.00 93.50 84 LYS A N 1
ATOM 680 C CA . LYS A 1 84 ? -17.118 10.939 10.363 1.00 93.50 84 LYS A CA 1
ATOM 681 C C . LYS A 1 84 ? -16.402 12.285 10.281 1.00 93.50 84 LYS A C 1
ATOM 683 O O . LYS A 1 84 ? -17.058 13.288 10.032 1.00 93.50 84 LYS A O 1
ATOM 688 N N . GLN A 1 85 ? -15.085 12.323 10.463 1.00 90.88 85 GLN A N 1
ATOM 689 C CA . GLN A 1 85 ? -14.302 13.556 10.336 1.00 90.88 85 GLN A CA 1
ATOM 690 C C . GLN A 1 85 ? -14.237 14.071 8.892 1.00 90.88 85 GLN A C 1
ATOM 692 O O . GLN A 1 85 ? -14.204 15.277 8.682 1.00 90.88 85 GLN A O 1
ATOM 697 N N . GLN A 1 86 ? -14.219 13.177 7.900 1.00 89.94 86 GLN A N 1
ATOM 698 C CA . GLN A 1 86 ? -14.097 13.557 6.488 1.00 89.94 86 GLN A CA 1
ATOM 699 C C . GLN A 1 86 ? -15.430 13.948 5.845 1.00 89.94 86 GLN A C 1
ATOM 701 O O . GLN A 1 86 ? -15.457 14.840 5.001 1.00 89.94 86 GLN A O 1
ATOM 706 N N . PHE A 1 87 ? -16.521 13.279 6.221 1.00 92.19 87 PHE A N 1
ATOM 707 C CA . PHE A 1 87 ? -17.820 13.416 5.553 1.00 92.19 87 PHE A CA 1
ATOM 708 C C . PHE A 1 87 ? -18.937 13.935 6.463 1.00 92.19 87 PHE A C 1
ATOM 710 O O . PHE A 1 87 ? -20.069 14.071 6.002 1.00 92.19 87 PHE A O 1
ATOM 717 N N . GLU A 1 88 ? -18.649 14.173 7.748 1.00 92.69 88 GLU A N 1
ATOM 718 C CA . GLU A 1 88 ? -19.614 14.607 8.774 1.00 92.69 88 GLU A CA 1
ATOM 719 C C . GLU A 1 88 ? -20.829 13.668 8.913 1.00 92.69 88 GLU A C 1
ATOM 721 O O . GLU A 1 88 ? -21.915 14.065 9.336 1.00 92.69 88 GLU A O 1
ATOM 726 N N . ARG A 1 89 ? -20.658 12.390 8.550 1.00 93.12 89 ARG A N 1
ATOM 727 C CA . ARG A 1 89 ? -21.716 11.370 8.504 1.00 93.12 89 ARG A CA 1
ATOM 728 C C . ARG A 1 89 ? -21.231 10.034 9.054 1.00 93.12 89 ARG A C 1
ATOM 730 O O . ARG A 1 89 ? -20.032 9.752 9.072 1.00 93.12 89 ARG A O 1
ATOM 737 N N . THR A 1 90 ? -22.177 9.203 9.484 1.00 93.25 90 THR A N 1
ATOM 738 C CA . THR A 1 90 ? -21.913 7.811 9.874 1.00 93.25 90 THR A CA 1
ATOM 739 C C . THR A 1 90 ? -21.420 7.009 8.673 1.00 93.25 90 THR A C 1
ATOM 741 O O . THR A 1 90 ? -21.883 7.232 7.551 1.00 93.25 90 THR A O 1
ATOM 744 N N . MET A 1 91 ? -20.475 6.099 8.903 1.00 94.06 91 MET A N 1
ATOM 745 C CA . MET A 1 91 ? -19.984 5.209 7.854 1.00 94.06 91 MET A CA 1
ATOM 746 C C . MET A 1 91 ? -21.106 4.234 7.446 1.00 94.06 91 MET A C 1
ATOM 748 O O . MET A 1 91 ? -21.771 3.692 8.330 1.00 94.06 91 MET A O 1
ATOM 752 N N . PRO A 1 92 ? -21.373 4.037 6.143 1.00 95.56 92 PRO A N 1
ATOM 753 C CA . PRO A 1 92 ? -22.354 3.057 5.675 1.00 95.56 92 PRO A CA 1
ATOM 754 C C . PRO A 1 92 ? -21.941 1.613 5.989 1.00 95.56 92 PRO A C 1
ATOM 756 O O . PRO A 1 92 ? -20.754 1.295 5.949 1.00 95.56 92 PRO A O 1
ATOM 759 N N . GLU A 1 93 ? -22.920 0.723 6.167 1.00 94.50 93 GLU A N 1
ATOM 760 C CA . GLU A 1 93 ? -22.709 -0.707 6.460 1.00 94.50 93 GLU A CA 1
ATOM 761 C C . GLU A 1 93 ? -21.810 -1.401 5.423 1.00 94.50 93 GLU A C 1
ATOM 763 O O . GLU A 1 93 ? -20.861 -2.079 5.787 1.00 94.50 93 GLU A O 1
ATOM 768 N N . ALA A 1 94 ? -21.995 -1.126 4.128 1.00 93.94 94 ALA A N 1
ATOM 769 C CA . ALA A 1 94 ? -21.138 -1.691 3.081 1.00 93.94 94 ALA A CA 1
ATOM 770 C C . ALA A 1 94 ? -19.650 -1.295 3.221 1.00 93.94 94 ALA A C 1
ATOM 772 O O . ALA A 1 94 ? -18.758 -2.067 2.874 1.00 93.94 94 ALA A O 1
ATOM 773 N N . GLN A 1 95 ? -19.356 -0.088 3.725 1.00 93.19 95 GLN A N 1
ATOM 774 C CA . GLN A 1 95 ? -17.973 0.322 4.001 1.00 93.19 95 GLN A CA 1
ATOM 775 C C . GLN A 1 95 ? -17.442 -0.318 5.285 1.00 93.19 95 GLN A C 1
ATOM 777 O O . GLN A 1 95 ? -16.250 -0.604 5.371 1.00 93.19 95 GLN A O 1
ATOM 782 N N . GLU A 1 96 ? -18.312 -0.565 6.262 1.00 95.31 96 GLU A N 1
ATOM 783 C CA . GLU A 1 96 ? -17.973 -1.304 7.476 1.00 95.31 96 GLU A CA 1
ATOM 784 C C . GLU A 1 96 ? -17.609 -2.759 7.165 1.00 95.31 96 GLU A C 1
ATOM 786 O O . GLU A 1 96 ? -16.554 -3.226 7.588 1.00 95.31 96 GLU A O 1
ATOM 791 N N . GLU A 1 97 ? -18.406 -3.441 6.339 1.00 94.50 97 GLU A N 1
ATOM 792 C CA . GLU A 1 97 ? -18.097 -4.786 5.844 1.00 94.50 97 GLU A CA 1
ATOM 793 C C . GLU A 1 97 ? -16.758 -4.805 5.097 1.00 94.50 97 GLU A C 1
ATOM 795 O O . GLU A 1 97 ? -15.907 -5.661 5.351 1.00 94.50 97 GLU A O 1
ATOM 800 N N . GLN A 1 98 ? -16.512 -3.817 4.230 1.00 92.75 98 GLN A N 1
ATOM 801 C CA . GLN A 1 98 ? -15.236 -3.696 3.525 1.00 92.75 98 GLN A CA 1
ATOM 802 C C . GLN A 1 98 ? -14.057 -3.449 4.482 1.00 92.75 98 GLN A C 1
ATOM 804 O O . GLN A 1 98 ? -12.964 -3.978 4.262 1.00 92.75 98 GLN A O 1
ATOM 809 N N . ALA A 1 99 ? -14.259 -2.672 5.548 1.00 93.12 99 ALA A N 1
ATOM 810 C CA . ALA A 1 99 ? -13.257 -2.459 6.586 1.00 93.12 99 ALA A CA 1
ATOM 811 C C . ALA A 1 99 ? -12.991 -3.744 7.389 1.00 93.12 99 ALA A C 1
ATOM 813 O O . ALA A 1 99 ? -11.838 -4.043 7.691 1.00 93.12 99 ALA A O 1
ATOM 814 N N . ALA A 1 100 ? -14.015 -4.551 7.668 1.00 93.88 100 ALA A N 1
ATOM 815 C CA . ALA A 1 100 ? -13.843 -5.854 8.307 1.00 93.88 100 ALA A CA 1
ATOM 816 C C . ALA A 1 100 ? -13.069 -6.835 7.406 1.00 93.88 100 ALA A C 1
ATOM 818 O O . ALA A 1 100 ? -12.184 -7.551 7.875 1.00 93.88 100 ALA A O 1
ATOM 819 N N . LEU A 1 101 ? -13.325 -6.835 6.093 1.00 91.50 101 LEU A N 1
ATOM 820 C CA . LEU A 1 101 ? -12.524 -7.605 5.133 1.00 91.50 101 LEU A CA 1
ATOM 821 C C . LEU A 1 101 ? -11.064 -7.138 5.105 1.00 91.50 101 LEU A C 1
ATOM 823 O O . LEU A 1 101 ? -10.155 -7.963 5.065 1.00 91.50 101 LEU A O 1
ATOM 827 N N . GLN A 1 102 ? -10.833 -5.827 5.172 1.00 90.62 102 GLN A N 1
ATOM 828 C CA . GLN A 1 102 ? -9.492 -5.255 5.267 1.00 90.62 102 GLN A CA 1
ATOM 829 C C . GLN A 1 102 ? -8.780 -5.662 6.563 1.00 90.62 102 GLN A C 1
ATOM 831 O O . GLN A 1 102 ? -7.598 -5.992 6.518 1.00 90.62 102 GLN A O 1
ATOM 836 N N . PHE A 1 103 ? -9.492 -5.692 7.691 1.00 91.75 103 PHE A N 1
ATOM 837 C CA . PHE A 1 103 ? -8.958 -6.205 8.951 1.00 91.75 103 PHE A CA 1
ATOM 838 C C . PHE A 1 103 ? -8.520 -7.665 8.810 1.00 91.75 103 PHE A C 1
ATOM 840 O O . PHE A 1 103 ? -7.396 -8.013 9.151 1.00 91.75 103 PHE A O 1
ATOM 847 N N . ASN A 1 104 ? -9.373 -8.509 8.227 1.00 89.50 104 ASN A N 1
ATOM 848 C CA . ASN A 1 104 ? -9.048 -9.918 8.003 1.00 89.50 104 ASN A CA 1
ATOM 849 C C . ASN A 1 104 ? -7.858 -10.105 7.053 1.00 89.50 104 ASN A C 1
ATOM 851 O O . ASN A 1 104 ? -7.111 -11.069 7.184 1.00 89.50 104 ASN A O 1
ATOM 855 N N . ALA A 1 105 ? -7.671 -9.196 6.093 1.00 84.56 105 ALA A N 1
ATOM 856 C CA . ALA A 1 105 ? -6.491 -9.212 5.238 1.00 84.56 105 ALA A CA 1
ATOM 857 C C . ALA A 1 105 ? -5.221 -8.833 6.021 1.00 84.56 105 ALA A C 1
ATOM 859 O O . ALA A 1 105 ? -4.166 -9.413 5.774 1.00 84.56 105 ALA A O 1
ATOM 860 N N . LEU A 1 106 ? -5.329 -7.869 6.947 1.00 83.50 106 LEU A N 1
ATOM 861 C CA . LEU A 1 106 ? -4.269 -7.414 7.860 1.00 83.50 106 LEU A CA 1
ATOM 862 C C . LEU A 1 106 ? -3.891 -8.452 8.925 1.00 83.50 106 LEU A C 1
ATOM 864 O O . LEU A 1 106 ? -2.776 -8.404 9.432 1.00 83.50 106 LEU A O 1
ATOM 868 N N . ASP A 1 107 ? -4.779 -9.401 9.215 1.00 86.75 107 ASP A N 1
ATOM 869 C CA . ASP A 1 107 ? -4.560 -10.519 10.134 1.00 86.75 107 ASP A CA 1
ATOM 870 C C . ASP A 1 107 ? -4.684 -11.875 9.401 1.00 86.75 107 ASP A C 1
ATOM 872 O O . ASP A 1 107 ? -5.636 -12.635 9.619 1.00 86.75 107 ASP A O 1
ATOM 876 N N . PRO A 1 108 ? -3.734 -12.213 8.504 1.00 78.88 108 PRO A N 1
ATOM 877 C CA . PRO A 1 108 ? -3.811 -13.437 7.702 1.00 78.88 108 PRO A CA 1
ATOM 878 C C . PRO A 1 108 ? -3.766 -14.709 8.560 1.00 78.88 108 PRO A C 1
ATOM 880 O O . PRO A 1 108 ? -4.348 -15.732 8.192 1.00 78.88 108 PRO A O 1
ATOM 883 N N . ASP A 1 109 ? -3.107 -14.632 9.717 1.00 83.00 109 ASP A N 1
ATOM 884 C CA . ASP A 1 109 ? -2.981 -15.725 10.681 1.00 83.00 109 ASP A CA 1
ATOM 885 C C . ASP A 1 109 ? -4.227 -15.877 11.575 1.00 83.00 109 ASP A C 1
ATOM 887 O O . ASP A 1 109 ? -4.301 -16.823 12.362 1.00 83.00 109 ASP A O 1
ATOM 891 N N . LYS A 1 110 ? -5.212 -14.973 11.459 1.00 86.88 110 LYS A N 1
ATOM 892 C CA . LYS A 1 110 ? -6.452 -14.946 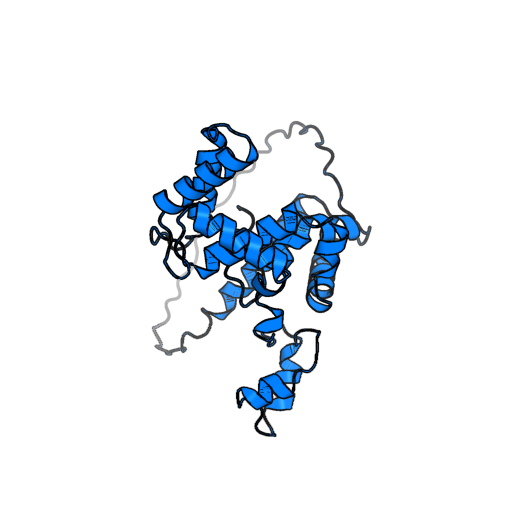12.252 1.00 86.88 110 LYS A CA 1
ATOM 893 C C . LYS A 1 110 ? -6.199 -14.936 13.763 1.00 86.88 110 LYS A C 1
ATOM 895 O O . LYS A 1 110 ? -6.876 -15.630 14.525 1.00 86.88 110 LYS A O 1
ATOM 900 N N . LYS A 1 111 ? -5.218 -14.151 14.203 1.00 88.94 111 LYS A N 1
ATOM 901 C CA . LYS A 1 111 ? -4.875 -13.941 15.616 1.00 88.94 111 LYS A CA 1
ATOM 902 C C . LYS A 1 111 ? -5.913 -13.090 16.360 1.00 88.94 111 LYS A C 1
ATOM 904 O O . LYS A 1 111 ? -5.868 -13.009 17.588 1.00 88.94 111 LYS A O 1
ATOM 909 N N . GLY A 1 112 ? -6.828 -12.444 15.638 1.00 91.94 112 GLY A N 1
ATOM 910 C CA . GLY A 1 112 ? -7.826 -11.512 16.159 1.00 91.94 112 GLY A CA 1
ATOM 911 C C . GLY A 1 112 ? -7.274 -10.113 16.439 1.00 91.94 112 GLY A C 1
ATOM 912 O O . GLY A 1 112 ? -7.960 -9.304 17.063 1.00 91.94 112 GLY A O 1
ATOM 913 N N . HIS A 1 113 ? -6.044 -9.826 16.011 1.00 92.19 113 HIS A N 1
ATOM 914 C CA . HIS A 1 113 ? -5.402 -8.526 16.171 1.00 92.19 113 HIS A CA 1
ATOM 915 C C . HIS A 1 113 ? -4.409 -8.249 15.042 1.00 92.19 113 HIS A C 1
ATOM 917 O O . HIS A 1 113 ? -3.835 -9.168 14.465 1.00 92.19 113 HIS A O 1
ATOM 923 N N . ILE A 1 114 ? -4.194 -6.965 14.768 1.00 89.94 114 ILE A N 1
ATOM 924 C CA . ILE A 1 114 ? -3.236 -6.457 13.787 1.00 89.94 114 ILE A CA 1
ATOM 925 C C . ILE A 1 114 ? -2.051 -5.865 14.541 1.00 89.94 114 ILE A C 1
ATOM 927 O O . ILE A 1 114 ? -2.238 -5.041 15.442 1.00 89.94 114 ILE A O 1
ATOM 931 N N . GLU A 1 115 ? -0.833 -6.236 14.157 1.00 87.75 115 GLU A N 1
ATOM 932 C CA . GLU A 1 115 ? 0.366 -5.625 14.724 1.00 87.75 115 GLU A CA 1
ATOM 933 C C . GLU A 1 115 ? 0.455 -4.146 14.334 1.00 87.75 115 GLU A C 1
ATOM 935 O O . GLU A 1 115 ? 0.108 -3.733 13.223 1.00 87.75 115 GLU A O 1
ATOM 940 N N . TRP A 1 116 ? 1.004 -3.323 15.228 1.00 87.94 116 TRP A N 1
ATOM 941 C CA . TRP A 1 116 ? 1.135 -1.883 14.986 1.00 87.94 116 TRP A CA 1
ATOM 942 C C . TRP A 1 116 ? 1.854 -1.555 13.666 1.00 87.94 116 TRP A C 1
ATOM 944 O O . TRP A 1 116 ? 1.488 -0.606 12.973 1.00 87.94 116 TRP A O 1
ATOM 954 N N . GLN A 1 117 ? 2.876 -2.334 13.303 1.00 82.88 117 GLN A N 1
ATOM 955 C CA . GLN A 1 117 ? 3.653 -2.101 12.082 1.00 82.88 117 GLN A CA 1
ATOM 956 C C . GLN A 1 117 ? 2.850 -2.406 10.810 1.00 82.88 117 GLN A C 1
ATOM 958 O O . GLN A 1 117 ? 2.975 -1.656 9.838 1.00 82.88 117 GLN A O 1
ATOM 963 N N . ASP A 1 118 ? 2.012 -3.450 10.823 1.00 83.69 118 ASP A N 1
ATOM 964 C CA . ASP A 1 118 ? 1.104 -3.800 9.720 1.00 83.69 118 ASP A CA 1
ATOM 965 C C . ASP A 1 118 ? 0.093 -2.671 9.502 1.00 83.69 118 ASP A C 1
ATOM 967 O O . ASP A 1 118 ? -0.050 -2.154 8.389 1.00 83.69 118 ASP A O 1
ATOM 971 N N . PHE A 1 119 ? -0.526 -2.214 10.594 1.00 88.81 119 PHE A N 1
ATOM 972 C CA . PHE A 1 119 ? -1.477 -1.108 10.580 1.00 88.81 119 PHE A CA 1
ATOM 973 C C . PHE A 1 119 ? -0.845 0.210 10.102 1.00 88.81 119 PHE A C 1
ATOM 975 O O . PHE A 1 119 ? -1.381 0.875 9.216 1.00 88.81 119 PHE A O 1
ATOM 982 N N . LEU A 1 120 ? 0.315 0.594 10.639 1.00 88.69 120 LEU A N 1
ATOM 983 C CA . LEU A 1 120 ? 0.967 1.851 10.266 1.00 88.69 120 LEU A CA 1
ATOM 984 C C . LEU A 1 120 ? 1.444 1.841 8.807 1.00 88.69 120 LEU A C 1
ATOM 986 O O . LEU A 1 120 ? 1.304 2.844 8.103 1.00 88.69 120 LEU A O 1
ATOM 990 N N . SER A 1 121 ? 1.967 0.708 8.331 1.00 86.06 121 SER A N 1
ATOM 991 C CA . SER A 1 121 ? 2.381 0.553 6.931 1.00 86.06 121 SER A CA 1
ATOM 992 C C . SER A 1 121 ? 1.185 0.667 5.988 1.00 86.06 121 SER A C 1
ATOM 994 O O . SER A 1 121 ? 1.272 1.332 4.951 1.00 86.06 121 SER A O 1
ATOM 996 N N . HIS A 1 122 ? 0.055 0.062 6.368 1.00 88.44 122 HIS A N 1
ATOM 997 C CA . HIS A 1 122 ? -1.199 0.173 5.637 1.00 88.44 122 HIS A CA 1
ATOM 998 C C . HIS A 1 122 ? -1.651 1.628 5.498 1.00 88.44 122 HIS A C 1
ATOM 1000 O O . HIS A 1 122 ? -1.826 2.121 4.382 1.00 88.44 122 HIS A O 1
ATOM 1006 N N . GLU A 1 123 ? -1.806 2.328 6.624 1.00 91.06 123 GLU A N 1
ATOM 1007 C CA . GLU A 1 123 ? -2.302 3.704 6.619 1.00 91.06 123 GLU A CA 1
ATOM 1008 C C . GLU A 1 123 ? -1.323 4.655 5.921 1.00 91.06 123 GLU A C 1
ATOM 1010 O O . GLU A 1 123 ? -1.749 5.591 5.246 1.00 91.06 123 GLU A O 1
ATOM 1015 N N . SER A 1 124 ? -0.018 4.372 5.971 1.00 90.75 124 SER A N 1
ATOM 1016 C CA . SER A 1 124 ? 0.986 5.124 5.214 1.00 90.75 124 SER A CA 1
ATOM 1017 C C . SER A 1 124 ? 0.787 4.989 3.701 1.00 90.75 124 SER A C 1
ATOM 1019 O O . SER A 1 124 ? 0.820 5.990 2.985 1.00 90.75 124 SER A O 1
ATOM 1021 N N . ILE A 1 125 ? 0.531 3.778 3.191 1.00 89.50 125 ILE A N 1
ATOM 1022 C CA . ILE A 1 125 ? 0.241 3.572 1.763 1.00 89.50 125 ILE A CA 1
ATOM 1023 C C . ILE A 1 125 ? -1.077 4.245 1.365 1.00 89.50 125 ILE A C 1
ATOM 1025 O O . ILE A 1 125 ? -1.124 4.903 0.323 1.00 89.50 125 ILE A O 1
ATOM 1029 N N . GLN A 1 126 ? -2.129 4.110 2.177 1.00 90.00 126 GLN A N 1
ATOM 1030 C CA . GLN A 1 126 ? -3.419 4.761 1.919 1.00 90.00 126 GLN A CA 1
ATOM 1031 C C . GLN A 1 126 ? -3.272 6.282 1.862 1.00 90.00 126 GLN A C 1
ATOM 1033 O O . GLN A 1 126 ? -3.777 6.931 0.944 1.00 90.00 126 GLN A O 1
ATOM 1038 N N . LEU A 1 127 ? -2.522 6.856 2.806 1.00 91.75 127 LEU A N 1
ATOM 1039 C CA . LEU A 1 127 ? -2.253 8.284 2.841 1.00 91.75 127 LEU A CA 1
ATOM 1040 C C . LEU A 1 127 ? -1.495 8.733 1.590 1.00 91.75 127 LEU A C 1
ATOM 1042 O O . LEU A 1 127 ? -1.928 9.683 0.939 1.00 91.75 127 LEU A O 1
ATOM 1046 N N . LEU A 1 128 ? -0.425 8.025 1.209 1.00 91.69 128 LEU A N 1
ATOM 1047 C CA . LEU A 1 128 ? 0.337 8.307 -0.011 1.00 91.69 128 LEU A CA 1
ATOM 1048 C C . LEU A 1 128 ? -0.566 8.329 -1.247 1.00 91.69 128 LEU A C 1
ATOM 1050 O O . LEU A 1 128 ? -0.490 9.274 -2.032 1.00 91.69 128 LEU A O 1
ATOM 1054 N N . GLN A 1 129 ? -1.423 7.317 -1.409 1.00 90.81 129 GLN A N 1
ATOM 1055 C CA . GLN A 1 129 ? -2.363 7.236 -2.530 1.00 90.81 129 GLN A CA 1
ATOM 1056 C C . GLN A 1 129 ? -3.369 8.387 -2.536 1.00 90.81 129 GLN A C 1
ATOM 1058 O O . GLN A 1 129 ? -3.719 8.893 -3.599 1.00 90.81 129 GLN A O 1
ATOM 1063 N N . LYS A 1 130 ? -3.819 8.813 -1.353 1.00 90.62 130 LYS A N 1
ATOM 1064 C CA . LYS A 1 130 ? -4.804 9.883 -1.207 1.00 90.62 130 LYS A CA 1
ATOM 1065 C C . LYS A 1 130 ? -4.232 11.263 -1.532 1.00 90.62 130 LYS A C 1
ATOM 1067 O O . LYS A 1 130 ? -4.926 12.071 -2.144 1.00 90.62 130 LYS A O 1
ATOM 1072 N N . ILE A 1 131 ? -3.009 11.560 -1.091 1.00 90.00 131 ILE A N 1
ATOM 1073 C CA . ILE A 1 131 ? -2.461 12.927 -1.151 1.00 90.00 131 ILE A CA 1
ATOM 1074 C C . ILE A 1 131 ? -1.552 13.169 -2.355 1.00 90.00 131 ILE A C 1
ATOM 1076 O O . ILE A 1 131 ? -1.414 14.312 -2.792 1.00 90.00 131 ILE A O 1
ATOM 1080 N N . ARG A 1 132 ? -0.900 12.129 -2.892 1.00 89.75 132 ARG A N 1
ATOM 1081 C CA . ARG A 1 132 ? 0.091 12.298 -3.960 1.00 89.75 132 ARG A CA 1
ATOM 1082 C C . ARG A 1 132 ? -0.527 12.036 -5.330 1.00 89.75 132 ARG A C 1
ATOM 1084 O O . ARG A 1 132 ? -1.205 11.030 -5.518 1.00 89.75 132 ARG A O 1
ATOM 1091 N N . PRO A 1 133 ? -0.225 12.871 -6.342 1.00 90.94 133 PRO A N 1
ATOM 1092 C CA . PRO A 1 133 ? -0.588 12.543 -7.710 1.00 90.94 133 PRO A CA 1
ATOM 1093 C C . PRO A 1 133 ? 0.163 11.289 -8.166 1.00 90.94 133 PRO A C 1
ATOM 1095 O O . PRO A 1 133 ? 1.292 11.026 -7.737 1.00 90.94 133 PRO A O 1
ATOM 1098 N N . GLN A 1 134 ? -0.413 10.568 -9.125 1.00 87.50 134 GLN A N 1
ATOM 1099 C CA . GLN A 1 134 ? 0.128 9.302 -9.622 1.00 87.50 134 GLN A CA 1
ATOM 1100 C C . GLN A 1 134 ? 1.616 9.376 -10.013 1.00 87.50 134 GLN A C 1
ATOM 1102 O O . GLN A 1 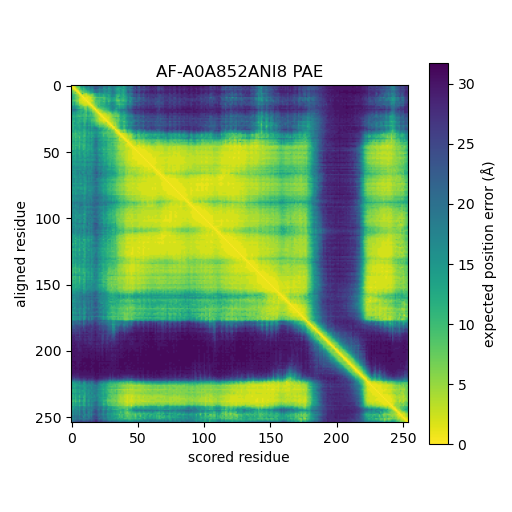134 ? 2.410 8.496 -9.686 1.00 87.50 134 GLN A O 1
ATOM 1107 N N . ASN A 1 135 ? 2.029 10.467 -10.665 1.00 89.00 135 ASN A N 1
ATOM 1108 C CA . ASN A 1 135 ? 3.420 10.676 -11.075 1.00 89.00 135 ASN A CA 1
ATOM 1109 C C . ASN A 1 135 ? 4.386 10.786 -9.886 1.00 89.00 135 ASN A C 1
ATOM 1111 O O . ASN A 1 135 ? 5.541 10.374 -9.993 1.00 89.00 135 ASN A O 1
ATOM 1115 N 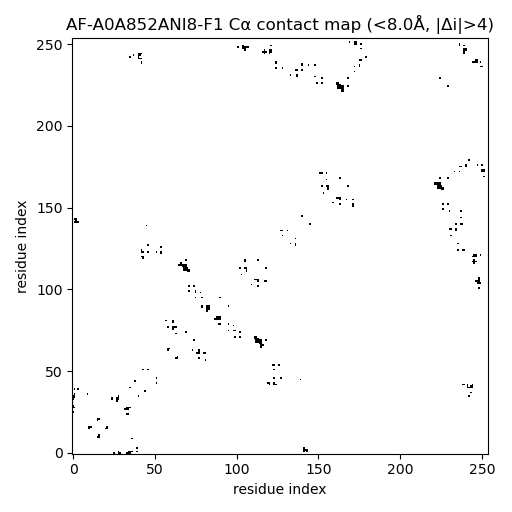N . ALA A 1 136 ? 3.936 11.338 -8.756 1.00 90.06 136 ALA A N 1
ATOM 1116 C CA . ALA A 1 136 ? 4.737 11.414 -7.541 1.00 90.06 136 ALA A CA 1
ATOM 1117 C C . ALA A 1 136 ? 4.870 10.035 -6.880 1.00 90.06 136 ALA A C 1
ATOM 1119 O O . ALA A 1 136 ? 5.973 9.685 -6.473 1.00 90.06 136 ALA A O 1
ATOM 1120 N N . LEU A 1 137 ? 3.810 9.216 -6.871 1.00 89.94 137 LEU A N 1
ATOM 1121 C CA . LEU A 1 137 ? 3.875 7.823 -6.404 1.00 89.94 137 LEU A CA 1
ATOM 1122 C C . LEU A 1 137 ? 4.874 7.000 -7.219 1.00 89.94 137 LEU A C 1
ATOM 1124 O O . LEU A 1 137 ? 5.728 6.318 -6.659 1.00 89.94 137 LEU A O 1
ATOM 1128 N N . LEU A 1 138 ? 4.848 7.134 -8.548 1.00 89.94 138 LEU A N 1
ATOM 1129 C CA . LEU A 1 138 ? 5.804 6.452 -9.422 1.00 89.94 138 LEU A CA 1
ATOM 1130 C C . LEU A 1 138 ? 7.256 6.860 -9.141 1.00 89.94 138 LEU A C 1
ATOM 1132 O O . LEU A 1 138 ? 8.166 6.055 -9.334 1.00 89.94 138 LEU A O 1
ATOM 1136 N N . ARG A 1 139 ? 7.511 8.090 -8.674 1.00 89.50 139 ARG A N 1
ATOM 1137 C CA . ARG A 1 139 ? 8.856 8.551 -8.270 1.00 89.50 139 ARG A CA 1
ATOM 1138 C C . ARG A 1 139 ? 9.341 7.936 -6.955 1.00 89.50 139 ARG A C 1
ATOM 1140 O O . ARG A 1 139 ? 10.542 7.968 -6.707 1.00 89.50 139 ARG A O 1
ATOM 1147 N N . LEU A 1 140 ? 8.446 7.355 -6.155 1.00 87.62 140 LEU A N 1
ATOM 1148 C CA . LEU A 1 140 ? 8.812 6.576 -4.966 1.00 87.62 140 LEU A CA 1
ATOM 1149 C C . LEU A 1 140 ? 9.302 5.183 -5.330 1.00 87.62 140 LEU A C 1
ATOM 1151 O O . LEU A 1 140 ? 10.075 4.601 -4.564 1.00 87.62 140 LEU A O 1
ATOM 1155 N N . LEU A 1 141 ? 8.882 4.678 -6.497 1.00 85.31 141 LEU A N 1
ATOM 1156 C CA . LEU A 1 141 ? 9.436 3.454 -7.042 1.00 85.31 141 LEU A CA 1
ATOM 1157 C C . LEU A 1 141 ? 10.895 3.668 -7.370 1.00 85.31 141 LEU A C 1
ATOM 1159 O O . LEU A 1 141 ? 11.308 4.551 -8.127 1.00 85.31 141 LEU A O 1
ATOM 1163 N N . THR A 1 142 ? 11.662 2.776 -6.809 1.00 80.19 142 THR A N 1
ATOM 1164 C CA . THR A 1 142 ? 13.093 2.745 -6.911 1.00 80.19 142 THR A CA 1
ATOM 1165 C C . THR A 1 142 ? 13.520 1.988 -8.189 1.00 80.19 142 THR A C 1
ATOM 1167 O O . THR A 1 142 ? 12.727 1.216 -8.736 1.00 80.19 142 THR A O 1
ATOM 1170 N N . PRO A 1 143 ? 14.739 2.186 -8.734 1.00 79.00 143 PRO A N 1
ATOM 1171 C CA . PRO A 1 143 ? 15.104 1.578 -10.019 1.00 79.00 143 PRO A CA 1
ATOM 1172 C C . PR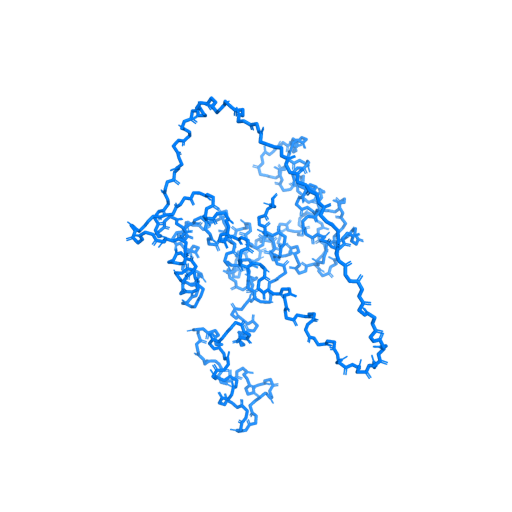O A 1 143 ? 14.910 0.052 -10.158 1.00 79.00 143 PRO A C 1
ATOM 1174 O O . PRO A 1 143 ? 14.380 -0.360 -11.182 1.00 79.00 143 PRO A O 1
ATOM 1177 N N . LYS A 1 144 ? 15.232 -0.799 -9.167 1.00 74.56 144 LYS A N 1
ATOM 1178 C CA . LYS A 1 144 ? 14.966 -2.262 -9.262 1.00 74.56 144 LYS A CA 1
ATOM 1179 C C . LYS A 1 144 ? 13.497 -2.589 -9.097 1.00 74.56 144 LYS A C 1
ATOM 1181 O O . LYS A 1 144 ? 13.073 -3.594 -9.637 1.00 74.56 144 LYS A O 1
ATOM 1186 N N . GLU A 1 145 ? 12.716 -1.791 -8.368 1.00 81.88 145 GLU A N 1
ATOM 1187 C CA . GLU A 1 145 ? 11.261 -1.994 -8.325 1.00 81.88 145 GLU A CA 1
ATOM 1188 C C . GLU A 1 145 ? 10.665 -1.774 -9.716 1.00 81.88 145 GLU A C 1
ATOM 1190 O O . GLU A 1 145 ? 9.870 -2.584 -10.183 1.00 81.88 145 GLU A O 1
ATOM 1195 N N . ARG A 1 146 ? 11.126 -0.731 -10.420 1.00 84.75 146 ARG A N 1
ATOM 1196 C CA . ARG A 1 146 ? 10.743 -0.477 -11.814 1.00 84.75 146 ARG A CA 1
ATOM 1197 C C . ARG A 1 146 ? 11.255 -1.557 -12.760 1.00 84.75 146 ARG A C 1
ATOM 1199 O O . ARG A 1 146 ? 10.496 -2.004 -13.609 1.00 84.75 146 ARG A O 1
ATOM 1206 N N . GLU A 1 147 ? 12.503 -1.991 -12.606 1.00 83.12 147 GLU A N 1
ATOM 1207 C CA . GLU A 1 147 ? 13.074 -3.035 -13.461 1.00 83.12 147 GLU A CA 1
ATOM 1208 C C . GLU A 1 147 ? 12.386 -4.383 -13.233 1.00 83.12 147 GLU A C 1
ATOM 1210 O O . GLU A 1 147 ? 11.968 -5.025 -14.187 1.00 83.12 147 GLU A O 1
ATOM 1215 N N . ARG A 1 148 ? 12.137 -4.768 -11.976 1.00 81.44 148 ARG A N 1
ATOM 1216 C CA . ARG A 1 148 ? 11.360 -5.968 -11.639 1.00 81.44 148 ARG A CA 1
ATOM 1217 C C . ARG A 1 148 ? 9.949 -5.884 -12.219 1.00 81.44 148 ARG A C 1
ATOM 1219 O O . ARG A 1 148 ? 9.437 -6.892 -12.697 1.00 81.44 148 ARG A O 1
ATOM 1226 N N . ALA A 1 149 ? 9.335 -4.698 -12.210 1.00 86.94 149 ALA A N 1
ATOM 1227 C CA . ALA A 1 149 ? 8.010 -4.498 -12.795 1.00 86.94 149 ALA A CA 1
ATOM 1228 C C . ALA A 1 149 ? 8.058 -4.636 -14.312 1.00 86.94 149 ALA A C 1
ATOM 1230 O O . ALA A 1 149 ? 7.157 -5.224 -14.898 1.00 86.94 149 ALA A O 1
ATOM 1231 N N . ARG A 1 150 ? 9.140 -4.164 -14.934 1.00 87.94 150 ARG A N 1
ATOM 1232 C CA . ARG A 1 150 ? 9.371 -4.289 -16.368 1.00 87.94 150 ARG A CA 1
ATOM 1233 C C . ARG A 1 150 ? 9.575 -5.739 -16.775 1.00 87.94 150 ARG A C 1
ATOM 1235 O O . ARG A 1 150 ? 8.938 -6.187 -17.715 1.00 87.94 150 ARG A O 1
ATOM 1242 N N . THR A 1 151 ? 10.398 -6.490 -16.045 1.00 86.81 151 THR A N 1
ATOM 1243 C CA . THR A 1 151 ? 10.568 -7.930 -16.269 1.00 86.81 151 THR A CA 1
ATOM 1244 C C . THR A 1 151 ? 9.243 -8.676 -16.115 1.00 86.81 151 THR A C 1
ATOM 1246 O O . THR A 1 151 ? 8.951 -9.551 -16.920 1.00 86.81 151 THR A O 1
ATOM 1249 N N . ALA A 1 152 ? 8.426 -8.326 -15.113 1.00 86.56 152 ALA A N 1
ATOM 1250 C CA . ALA A 1 152 ? 7.108 -8.930 -14.931 1.00 86.56 152 ALA A CA 1
ATOM 1251 C C . ALA A 1 152 ? 6.152 -8.600 -16.088 1.00 86.56 152 ALA A C 1
ATOM 1253 O O . ALA A 1 152 ? 5.471 -9.495 -16.566 1.00 86.56 152 ALA A O 1
ATOM 1254 N N . PHE A 1 153 ? 6.137 -7.350 -16.560 1.00 87.44 153 PHE A N 1
ATOM 1255 C CA . PHE A 1 153 ? 5.337 -6.925 -17.711 1.00 87.44 153 PHE A CA 1
ATOM 1256 C C . PHE A 1 153 ? 5.739 -7.674 -18.988 1.00 87.44 153 PHE A C 1
ATOM 1258 O O . PHE A 1 153 ? 4.895 -8.282 -19.629 1.00 87.44 153 PHE A O 1
ATOM 1265 N N . LEU A 1 154 ? 7.037 -7.715 -19.302 1.00 88.06 154 LEU A N 1
ATOM 1266 C CA . LEU A 1 154 ? 7.561 -8.410 -20.485 1.00 88.06 154 LEU A CA 1
ATOM 1267 C C . LEU A 1 154 ? 7.356 -9.930 -20.436 1.00 88.06 154 LEU A C 1
ATOM 1269 O O . LEU A 1 154 ? 7.302 -10.578 -21.471 1.00 88.06 154 LEU A O 1
ATOM 1273 N N . ALA A 1 155 ? 7.269 -10.521 -19.243 1.00 87.00 155 ALA A N 1
ATOM 1274 C CA . ALA A 1 155 ? 6.952 -11.941 -19.099 1.00 87.00 155 ALA A CA 1
ATOM 1275 C C . ALA A 1 155 ? 5.467 -12.253 -19.368 1.00 87.00 155 ALA A C 1
ATOM 1277 O O . ALA A 1 155 ? 5.124 -13.418 -19.571 1.00 87.00 155 ALA A O 1
ATOM 1278 N N . LEU A 1 156 ? 4.599 -11.239 -19.312 1.00 86.69 156 LEU A N 1
ATOM 1279 C CA . LEU A 1 156 ? 3.163 -11.349 -19.565 1.00 86.69 156 LEU A CA 1
ATOM 1280 C C . LEU A 1 156 ? 2.816 -10.980 -21.013 1.00 86.69 156 LEU A C 1
ATOM 1282 O O . LEU A 1 156 ? 1.991 -11.660 -21.605 1.00 86.69 156 LEU A O 1
ATOM 1286 N N . ASP A 1 157 ? 3.501 -9.988 -21.584 1.00 86.50 157 ASP A N 1
ATOM 1287 C CA . ASP A 1 157 ? 3.435 -9.581 -22.997 1.00 86.50 157 ASP A CA 1
ATOM 1288 C C . ASP A 1 157 ? 4.108 -10.636 -23.908 1.00 86.50 157 ASP A C 1
ATOM 1290 O O . ASP A 1 157 ? 5.243 -10.486 -24.367 1.00 86.50 157 ASP A O 1
ATOM 1294 N N . GLN A 1 158 ? 3.447 -11.786 -24.086 1.00 83.25 158 GLN A N 1
ATOM 1295 C CA . GLN A 1 158 ? 3.995 -12.939 -24.817 1.00 83.25 158 GLN A CA 1
ATOM 1296 C C . GLN A 1 158 ? 4.102 -12.691 -26.327 1.00 83.25 158 GLN A C 1
ATOM 1298 O O . GLN A 1 158 ? 4.981 -13.256 -26.986 1.00 83.25 158 GLN A O 1
ATOM 1303 N N . ASP A 1 159 ? 3.216 -11.869 -26.879 1.00 85.50 159 ASP A N 1
ATOM 1304 C CA . ASP A 1 159 ? 3.179 -11.474 -28.284 1.00 85.50 159 ASP A CA 1
ATOM 1305 C C . ASP A 1 159 ? 4.035 -10.235 -28.590 1.00 85.50 159 ASP A C 1
ATOM 1307 O O . ASP A 1 159 ? 4.295 -9.962 -29.765 1.00 85.50 159 ASP A O 1
ATOM 1311 N N . ASN A 1 160 ? 4.604 -9.588 -27.564 1.00 83.88 160 ASN A N 1
ATOM 1312 C CA . ASN A 1 160 ? 5.460 -8.401 -27.661 1.00 83.88 160 ASN A CA 1
ATOM 1313 C C . ASN A 1 160 ? 4.770 -7.240 -28.391 1.00 83.88 160 ASN A C 1
ATOM 1315 O O . ASN A 1 160 ? 5.419 -6.487 -29.129 1.00 83.88 160 ASN A O 1
ATOM 1319 N N . ASP A 1 161 ? 3.456 -7.110 -28.217 1.00 86.25 161 ASP A N 1
ATOM 1320 C CA . ASP A 1 161 ? 2.671 -6.029 -28.806 1.00 86.25 161 ASP A CA 1
ATOM 1321 C C . ASP A 1 161 ? 2.701 -4.753 -27.938 1.00 86.25 161 ASP A C 1
ATOM 1323 O O . ASP A 1 161 ? 2.315 -3.670 -28.392 1.00 86.25 161 ASP A O 1
ATOM 1327 N N . GLY A 1 162 ? 3.264 -4.855 -26.727 1.00 86.06 162 GLY A N 1
ATOM 1328 C CA . GLY A 1 162 ? 3.402 -3.766 -25.769 1.00 86.06 162 GLY A CA 1
ATOM 1329 C C . GLY A 1 162 ? 2.181 -3.572 -24.871 1.00 86.06 162 GLY A C 1
ATOM 1330 O O . GLY A 1 162 ? 2.123 -2.560 -24.157 1.00 86.06 162 GLY A O 1
ATOM 1331 N N . PHE A 1 163 ? 1.234 -4.509 -24.885 1.00 88.44 163 PHE A N 1
ATOM 1332 C CA . PHE A 1 163 ? 0.015 -4.499 -24.096 1.00 88.44 163 PHE A CA 1
ATOM 1333 C C . PHE A 1 163 ? -0.161 -5.818 -23.339 1.00 88.44 163 PHE A C 1
ATOM 1335 O O . PHE A 1 163 ? 0.310 -6.871 -23.739 1.00 88.44 163 PHE A O 1
ATOM 1342 N N . ILE A 1 164 ? -0.852 -5.754 -22.203 1.00 88.06 164 ILE A N 1
ATOM 1343 C CA . ILE A 1 164 ? -1.273 -6.951 -21.467 1.00 88.06 164 ILE A CA 1
ATOM 1344 C C . ILE A 1 164 ? -2.753 -6.858 -21.116 1.00 88.06 164 ILE A C 1
ATOM 1346 O O . ILE A 1 164 ? -3.291 -5.764 -20.917 1.00 88.06 164 ILE A O 1
ATOM 1350 N N . GLY A 1 165 ? -3.419 -7.999 -20.997 1.00 85.50 165 GLY A N 1
ATOM 1351 C CA . GLY A 1 165 ? -4.804 -8.062 -20.547 1.00 85.50 165 GLY A CA 1
ATOM 1352 C C . GLY A 1 165 ? -4.954 -7.735 -19.057 1.00 85.50 165 GLY A C 1
ATOM 1353 O O . GLY A 1 165 ? -4.031 -7.875 -18.249 1.00 85.50 165 GLY A O 1
ATOM 1354 N N . GLU A 1 166 ? -6.165 -7.361 -18.639 1.00 82.00 166 GLU A N 1
ATOM 1355 C CA . GLU A 1 166 ? -6.460 -7.097 -17.224 1.00 82.00 166 GLU A CA 1
ATOM 1356 C C . GLU A 1 166 ? -6.220 -8.341 -16.342 1.00 82.00 166 GLU A C 1
ATOM 1358 O O . GLU A 1 166 ? -5.728 -8.240 -15.215 1.00 82.00 166 GLU A O 1
ATOM 1363 N N . ALA A 1 167 ? -6.519 -9.537 -16.862 1.00 80.88 167 ALA A N 1
ATOM 1364 C CA . ALA A 1 167 ? -6.274 -10.800 -16.168 1.00 80.88 167 ALA A CA 1
ATOM 1365 C C . ALA A 1 167 ? -4.775 -11.042 -15.911 1.00 80.88 167 ALA A C 1
ATOM 1367 O O . ALA A 1 167 ? -4.393 -11.445 -14.810 1.00 80.88 167 ALA A O 1
ATOM 1368 N N . GLU A 1 168 ? -3.924 -10.727 -16.887 1.00 83.62 168 GLU A N 1
ATOM 1369 C CA . GLU A 1 168 ? -2.467 -10.827 -16.780 1.00 83.62 168 GLU A CA 1
ATOM 1370 C C . GLU A 1 168 ? -1.916 -9.782 -15.809 1.00 83.62 168 GLU A C 1
ATOM 1372 O O . GLU A 1 168 ? -1.096 -10.102 -14.947 1.00 83.62 168 GLU A O 1
ATOM 1377 N N . CYS A 1 169 ? -2.442 -8.553 -15.856 1.00 81.88 169 CYS A N 1
ATOM 1378 C CA . CYS A 1 169 ? -2.128 -7.509 -14.882 1.00 81.88 169 CYS A CA 1
ATOM 1379 C C . CYS A 1 169 ? -2.463 -7.963 -13.448 1.00 81.88 169 CYS A C 1
ATOM 1381 O O . CYS A 1 169 ? -1.628 -7.845 -12.545 1.00 81.88 169 CYS A O 1
ATOM 1383 N N . ARG A 1 170 ? -3.642 -8.567 -13.226 1.00 79.31 170 ARG A N 1
ATOM 1384 C CA . ARG A 1 170 ? -4.014 -9.157 -11.926 1.00 79.31 170 ARG A CA 1
ATOM 1385 C C . ARG A 1 170 ? -3.063 -10.283 -11.519 1.00 79.31 170 ARG A C 1
ATOM 1387 O O . ARG A 1 170 ? -2.597 -10.304 -10.379 1.00 79.31 170 ARG A O 1
ATOM 1394 N N . GLN A 1 171 ? -2.699 -11.175 -12.439 1.00 77.94 171 GLN A N 1
ATOM 1395 C CA . GLN A 1 171 ? -1.719 -12.233 -12.179 1.00 77.94 171 GLN A CA 1
ATOM 1396 C C . GLN A 1 171 ? -0.353 -11.665 -11.759 1.00 77.94 171 GLN A C 1
ATOM 1398 O O . GLN A 1 171 ? 0.250 -12.163 -10.798 1.00 77.94 171 GLN A O 1
ATOM 1403 N N . ALA A 1 172 ? 0.104 -10.595 -12.415 1.00 78.44 172 ALA A N 1
ATOM 1404 C CA . ALA A 1 172 ? 1.316 -9.869 -12.049 1.00 78.44 172 ALA A CA 1
ATOM 1405 C C . ALA A 1 172 ? 1.253 -9.402 -10.594 1.00 78.44 172 ALA A C 1
ATOM 1407 O O . ALA A 1 172 ? 2.208 -9.606 -9.838 1.00 78.44 172 ALA A O 1
ATOM 1408 N N . ARG A 1 173 ? 0.103 -8.853 -10.173 1.00 78.69 173 ARG A N 1
ATOM 1409 C CA . ARG A 1 173 ? -0.088 -8.352 -8.810 1.00 78.69 173 ARG A CA 1
ATOM 1410 C C . ARG A 1 173 ? 0.145 -9.434 -7.756 1.00 78.69 173 ARG A C 1
ATOM 1412 O O . ARG A 1 173 ? 0.865 -9.204 -6.789 1.00 78.69 173 ARG A O 1
ATOM 1419 N N . HIS A 1 174 ? -0.382 -10.639 -7.970 1.00 71.44 174 HIS A N 1
ATOM 1420 C CA . HIS A 1 174 ? -0.151 -11.767 -7.057 1.00 71.44 174 HIS A CA 1
ATOM 1421 C C . HIS A 1 174 ? 1.312 -12.230 -7.013 1.00 71.44 174 HIS A C 1
ATOM 1423 O O . HIS A 1 174 ? 1.758 -12.789 -6.009 1.00 71.44 174 HIS A O 1
ATOM 1429 N N . SER A 1 175 ? 2.070 -12.048 -8.098 1.00 72.31 175 SER A N 1
ATOM 1430 C CA . SER A 1 175 ? 3.479 -12.456 -8.158 1.00 72.31 175 SER A CA 1
ATOM 1431 C C . SER A 1 175 ? 4.389 -11.602 -7.264 1.00 72.31 175 SER A C 1
ATOM 1433 O O . SER A 1 175 ? 5.427 -12.089 -6.806 1.00 72.31 175 SER A O 1
ATOM 1435 N N . TRP A 1 176 ? 3.984 -10.362 -6.959 1.00 71.69 176 TRP A N 1
ATOM 1436 C CA . TRP A 1 176 ? 4.731 -9.466 -6.074 1.00 71.69 176 TRP A CA 1
ATOM 1437 C C . TRP A 1 176 ? 4.867 -10.024 -4.663 1.00 71.69 176 TRP A C 1
ATOM 1439 O O . TRP A 1 176 ? 5.964 -9.985 -4.108 1.00 71.69 176 TRP A O 1
ATOM 1449 N N . PHE A 1 177 ? 3.788 -10.614 -4.148 1.00 66.94 177 PHE A N 1
ATOM 1450 C CA . PHE A 1 177 ? 3.689 -11.118 -2.778 1.00 66.94 177 PHE A CA 1
ATOM 1451 C C . PHE A 1 177 ? 4.080 -12.605 -2.654 1.00 66.94 177 PHE A C 1
ATOM 1453 O O . PHE A 1 177 ? 4.601 -13.025 -1.624 1.00 66.94 177 PHE A O 1
ATOM 1460 N N . ARG A 1 178 ? 3.926 -13.413 -3.720 1.00 56.91 178 ARG A N 1
ATOM 1461 C CA . ARG A 1 178 ? 4.255 -14.858 -3.700 1.00 56.91 178 ARG A CA 1
ATOM 1462 C C . ARG A 1 178 ? 5.742 -15.184 -3.540 1.00 56.91 178 ARG A C 1
ATOM 1464 O O . ARG A 1 178 ? 6.066 -16.252 -3.020 1.00 56.91 178 ARG A O 1
ATOM 1471 N N . LYS A 1 179 ? 6.655 -14.308 -3.973 1.00 50.03 179 LYS A N 1
ATOM 1472 C CA . LYS A 1 179 ? 8.101 -14.600 -3.921 1.00 50.03 179 LYS A CA 1
ATOM 1473 C C . LYS A 1 179 ? 8.686 -14.631 -2.499 1.00 50.03 179 LYS A C 1
ATOM 1475 O O . LYS A 1 179 ? 9.774 -15.158 -2.334 1.00 50.03 179 LYS A O 1
ATOM 1480 N N . HIS A 1 180 ? 7.958 -14.180 -1.472 1.00 47.66 180 HIS A N 1
ATOM 1481 C CA . HIS A 1 180 ? 8.438 -14.214 -0.082 1.00 47.66 180 HIS A CA 1
ATOM 1482 C C . HIS A 1 180 ? 8.092 -15.493 0.702 1.00 47.66 180 HIS A C 1
ATOM 1484 O O . HIS A 1 180 ? 8.769 -15.797 1.679 1.00 47.66 180 HIS A O 1
ATOM 1490 N N . GLN A 1 181 ? 7.103 -16.293 0.279 1.00 38.22 181 GLN A N 1
ATOM 1491 C CA . GLN A 1 181 ? 6.708 -17.502 1.029 1.00 38.22 181 GLN A CA 1
ATOM 1492 C C . GLN A 1 181 ? 7.531 -18.753 0.687 1.00 38.22 181 GLN A C 1
ATOM 1494 O O . GLN A 1 181 ? 7.684 -19.638 1.527 1.00 38.22 181 GLN A O 1
ATOM 1499 N N . LYS A 1 182 ? 8.066 -18.859 -0.537 1.00 36.19 182 LYS A N 1
ATOM 1500 C CA . LYS A 1 182 ? 8.685 -20.111 -1.010 1.00 36.19 182 LYS A CA 1
ATOM 1501 C C . LYS A 1 182 ? 10.060 -20.395 -0.387 1.00 36.19 182 LYS A C 1
ATOM 1503 O O . LYS A 1 182 ? 10.476 -21.549 -0.364 1.00 36.19 182 LYS A O 1
ATOM 1508 N N . GLU A 1 183 ? 10.739 -19.385 0.154 1.00 35.47 183 GLU A N 1
ATOM 1509 C CA . GLU A 1 183 ? 12.081 -19.548 0.732 1.00 35.47 183 GLU A CA 1
ATOM 1510 C C . GLU A 1 183 ? 12.080 -19.820 2.247 1.00 35.47 183 GLU A C 1
ATOM 1512 O O . GLU A 1 183 ? 12.959 -20.539 2.718 1.00 35.47 183 GLU A O 1
ATOM 1517 N N . MET A 1 184 ? 11.068 -19.379 3.015 1.00 33.69 184 MET A N 1
ATOM 1518 C CA . MET A 1 184 ? 11.008 -19.651 4.468 1.00 33.69 184 MET A CA 1
ATOM 1519 C C . MET A 1 184 ? 10.726 -21.123 4.820 1.00 33.69 184 MET A C 1
ATOM 1521 O O . MET A 1 184 ? 10.968 -21.537 5.949 1.00 33.69 184 MET A O 1
ATOM 1525 N N . LEU A 1 185 ? 10.248 -21.932 3.868 1.00 37.00 185 LEU A N 1
ATOM 1526 C CA . LEU A 1 185 ? 9.939 -23.355 4.078 1.00 37.00 185 LEU A CA 1
ATOM 1527 C C . LEU A 1 185 ? 11.021 -24.309 3.537 1.00 37.00 185 LEU A C 1
ATOM 1529 O O . LEU A 1 185 ? 10.880 -25.526 3.655 1.00 37.00 185 LEU A O 1
ATOM 1533 N N . SER A 1 186 ? 12.103 -23.785 2.948 1.00 32.03 186 SER A N 1
ATOM 1534 C CA . SER A 1 186 ? 13.126 -24.600 2.273 1.00 32.03 186 SER A CA 1
ATOM 1535 C C . SER A 1 186 ? 14.236 -25.124 3.195 1.00 32.03 186 SER A C 1
ATOM 1537 O O . SER A 1 186 ? 15.080 -25.900 2.746 1.00 32.03 186 SER A O 1
ATOM 1539 N N . CYS A 1 187 ? 14.263 -24.754 4.474 1.00 34.19 187 CYS A N 1
ATOM 1540 C CA . CYS A 1 187 ? 15.254 -25.237 5.438 1.00 34.19 187 CYS A CA 1
ATOM 1541 C C . CYS A 1 187 ? 14.682 -26.320 6.365 1.00 34.19 187 CYS A C 1
ATOM 1543 O O . CYS A 1 187 ? 14.842 -26.267 7.579 1.00 34.19 187 CYS A O 1
ATOM 1545 N N . ASN A 1 188 ? 14.057 -27.349 5.785 1.00 32.59 188 ASN A N 1
ATOM 1546 C CA . ASN A 1 188 ? 13.869 -28.620 6.481 1.00 32.59 188 ASN A CA 1
ATOM 1547 C C . ASN A 1 188 ? 15.003 -29.568 6.089 1.00 32.59 188 ASN A C 1
ATOM 1549 O O . ASN A 1 188 ? 15.096 -30.056 4.963 1.00 32.59 188 ASN A O 1
ATOM 1553 N N . VAL A 1 189 ? 15.896 -29.769 7.053 1.00 33.09 189 VAL A N 1
ATOM 1554 C CA . VAL A 1 189 ? 17.033 -30.685 7.024 1.00 33.09 189 VAL A CA 1
ATOM 1555 C C . VAL A 1 189 ? 16.566 -32.062 6.550 1.00 33.09 189 VAL A C 1
ATOM 1557 O O . VAL A 1 189 ? 15.681 -32.673 7.146 1.00 33.09 189 VAL A O 1
ATOM 1560 N N . SER A 1 190 ? 17.165 -32.554 5.466 1.00 32.69 190 SER A N 1
ATOM 1561 C CA . SER A 1 190 ? 16.940 -33.907 4.962 1.00 32.69 190 SER A CA 1
ATOM 1562 C C . SER A 1 190 ? 17.493 -34.926 5.960 1.00 32.69 190 SER A C 1
ATOM 1564 O O . SER A 1 190 ? 18.670 -35.275 5.915 1.00 32.69 190 SER A O 1
ATOM 1566 N N . ILE A 1 191 ? 16.650 -35.408 6.873 1.00 34.69 191 ILE A N 1
ATOM 1567 C CA . ILE A 1 191 ? 16.921 -36.636 7.621 1.00 34.69 191 ILE A CA 1
ATOM 1568 C C . ILE A 1 191 ? 16.517 -37.792 6.709 1.00 34.69 191 ILE A C 1
ATOM 1570 O O . ILE A 1 191 ? 15.339 -38.073 6.496 1.00 34.69 191 ILE A O 1
ATOM 1574 N N . SER A 1 192 ? 17.524 -38.430 6.123 1.00 38.75 192 SER A N 1
ATOM 1575 C CA . SER A 1 192 ? 17.384 -39.667 5.370 1.00 38.75 192 SER A CA 1
ATOM 1576 C C . SER A 1 192 ? 16.986 -40.798 6.318 1.00 38.75 192 SER A C 1
ATOM 1578 O O . SER A 1 192 ? 17.800 -41.311 7.079 1.00 38.75 192 SER A O 1
ATOM 1580 N N . HIS A 1 193 ? 15.728 -41.227 6.244 1.00 36.34 193 HIS A N 1
ATOM 1581 C CA . HIS A 1 193 ? 15.345 -42.556 6.699 1.00 36.34 193 HIS A CA 1
ATOM 1582 C C . HIS A 1 193 ? 14.793 -43.354 5.524 1.00 36.34 193 HIS A C 1
ATOM 1584 O O . HIS A 1 193 ? 13.753 -43.053 4.945 1.00 36.34 193 HIS A O 1
ATOM 1590 N N . VAL A 1 194 ? 15.579 -44.362 5.164 1.00 38.28 194 VAL A N 1
ATOM 1591 C CA . VAL A 1 194 ? 15.304 -45.373 4.152 1.00 38.28 194 VAL A CA 1
ATOM 1592 C C . VAL A 1 194 ? 14.130 -46.229 4.640 1.00 38.28 194 VAL A C 1
ATOM 1594 O O . VAL A 1 194 ? 14.220 -46.850 5.697 1.00 38.28 194 VAL A O 1
ATOM 1597 N N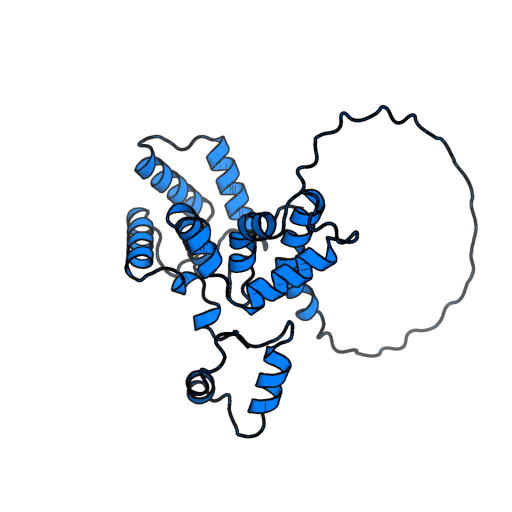 . GLY A 1 195 ? 13.036 -46.253 3.879 1.00 33.78 195 GLY A N 1
ATOM 1598 C CA . GLY A 1 195 ? 11.896 -47.156 4.056 1.00 33.78 195 GLY A CA 1
ATOM 1599 C C . GLY A 1 195 ? 11.629 -47.915 2.749 1.00 33.78 195 GLY A C 1
ATOM 1600 O O . GLY A 1 195 ? 11.882 -47.360 1.678 1.00 33.78 195 GLY A O 1
ATOM 1601 N N . PRO A 1 196 ? 11.202 -49.189 2.797 1.00 36.94 196 PRO A N 1
ATOM 1602 C CA . PRO A 1 196 ? 11.411 -50.117 1.696 1.00 36.94 196 PRO A CA 1
ATOM 1603 C C . PRO A 1 196 ? 10.338 -50.029 0.600 1.00 36.94 196 PRO A C 1
ATOM 1605 O O . PRO A 1 196 ? 9.142 -49.950 0.861 1.00 36.94 196 PRO A O 1
ATOM 1608 N N . ILE A 1 197 ? 10.838 -50.095 -0.634 1.00 31.45 197 ILE A N 1
ATOM 1609 C CA . ILE A 1 197 ? 10.257 -50.634 -1.873 1.00 31.45 197 ILE A CA 1
ATOM 1610 C C . ILE A 1 197 ? 8.949 -51.436 -1.727 1.00 31.45 197 ILE A C 1
ATOM 1612 O O . ILE A 1 197 ? 8.892 -52.469 -1.061 1.00 31.45 197 ILE A O 1
ATOM 1616 N N . SER A 1 198 ? 7.930 -51.022 -2.481 1.00 33.44 198 SER A N 1
ATOM 1617 C CA . SER A 1 198 ? 6.859 -51.902 -2.957 1.00 33.44 198 SER A CA 1
ATOM 1618 C C . SER A 1 198 ? 6.413 -51.464 -4.349 1.00 33.44 198 SER A C 1
ATOM 1620 O O . SER A 1 198 ? 5.811 -50.408 -4.529 1.00 33.44 198 SER A O 1
ATOM 1622 N N . GLU A 1 199 ? 6.769 -52.290 -5.331 1.00 33.09 199 GLU A N 1
ATOM 1623 C CA . GLU A 1 199 ? 6.244 -52.280 -6.693 1.00 33.09 199 GLU A CA 1
ATOM 1624 C C . GLU A 1 199 ? 4.891 -53.004 -6.747 1.00 33.09 199 GLU A C 1
ATOM 1626 O O . GLU A 1 199 ? 4.675 -53.969 -6.012 1.00 33.09 199 GLU A O 1
ATOM 1631 N N . GLY A 1 200 ? 3.999 -52.590 -7.655 1.00 30.84 200 GLY A N 1
ATOM 1632 C CA . GLY A 1 200 ? 2.778 -53.355 -7.926 1.00 30.84 200 GLY A CA 1
ATOM 1633 C C . GLY A 1 200 ? 1.672 -52.656 -8.724 1.00 30.84 200 GLY A C 1
ATOM 1634 O O . GLY A 1 200 ? 0.575 -52.535 -8.208 1.00 30.84 200 GLY A O 1
ATOM 1635 N N . SER A 1 201 ? 1.974 -52.259 -9.967 1.00 34.91 201 SER A N 1
ATOM 1636 C CA . SER A 1 201 ? 1.149 -52.318 -11.201 1.00 34.91 201 SER A CA 1
ATOM 1637 C C . SER A 1 201 ? -0.313 -51.794 -11.306 1.00 34.91 201 SER A C 1
ATOM 1639 O O . SER A 1 201 ? -1.044 -51.683 -10.329 1.00 34.91 201 SER A O 1
ATOM 1641 N N . PRO A 1 202 ? -0.768 -51.464 -12.543 1.00 49.38 202 PRO A N 1
ATOM 1642 C CA . PRO A 1 202 ? -1.857 -50.520 -12.809 1.00 49.38 202 PRO A CA 1
ATOM 1643 C C . PRO A 1 202 ? -3.171 -51.183 -13.260 1.00 49.38 202 PRO A C 1
ATOM 1645 O O . PRO A 1 202 ? -3.174 -52.286 -13.804 1.00 49.38 202 PRO A O 1
ATOM 1648 N N . ALA A 1 203 ? -4.290 -50.460 -13.144 1.00 31.06 203 ALA A N 1
ATOM 1649 C CA . ALA A 1 203 ? -5.532 -50.804 -13.834 1.00 31.06 203 ALA A CA 1
ATOM 1650 C C . ALA A 1 203 ? -6.233 -49.560 -14.406 1.00 31.06 203 ALA A C 1
ATOM 1652 O O . ALA A 1 203 ? -6.508 -48.576 -13.726 1.00 31.06 203 ALA A O 1
ATOM 1653 N N . SER A 1 204 ? -6.491 -49.664 -15.704 1.00 32.00 204 SER A N 1
ATOM 1654 C CA . SER A 1 204 ? -7.263 -48.814 -16.607 1.00 32.00 204 SER A CA 1
ATOM 1655 C C . SER A 1 204 ? -8.669 -48.442 -16.123 1.00 32.00 204 SER A C 1
ATOM 1657 O O . SER A 1 204 ? -9.357 -49.308 -15.592 1.00 32.00 204 SER A O 1
ATOM 1659 N N . SER A 1 205 ? -9.190 -47.277 -16.534 1.00 34.06 205 SER A N 1
ATOM 1660 C CA . SER A 1 205 ? -10.438 -47.254 -17.318 1.00 34.06 205 SER A CA 1
ATOM 1661 C C . SER A 1 205 ? -10.685 -45.922 -18.035 1.00 34.06 205 SER A C 1
ATOM 1663 O O . SER A 1 205 ? -10.139 -44.878 -17.697 1.00 34.06 205 SER A O 1
ATOM 1665 N N . ARG A 1 206 ? -11.485 -46.029 -19.091 1.00 30.42 206 ARG A N 1
ATOM 1666 C CA . ARG A 1 206 ? -11.615 -45.178 -20.274 1.00 30.42 206 ARG A CA 1
ATOM 1667 C C . ARG A 1 206 ? -12.913 -44.354 -20.243 1.00 30.42 206 ARG A C 1
ATOM 1669 O O . ARG A 1 206 ? -13.918 -44.830 -19.736 1.00 30.42 206 ARG A O 1
ATOM 1676 N N . ASN A 1 207 ? -12.894 -43.275 -21.032 1.00 32.12 207 ASN A N 1
ATOM 1677 C CA . ASN A 1 207 ? -13.991 -42.678 -21.819 1.00 32.12 207 ASN A CA 1
ATOM 1678 C C . ASN A 1 207 ? -15.061 -41.781 -21.165 1.00 32.12 207 ASN A C 1
ATOM 1680 O O . ASN A 1 207 ? -15.766 -42.170 -20.246 1.00 32.12 207 ASN A O 1
ATOM 1684 N N . GLY A 1 208 ? -15.315 -40.654 -21.849 1.00 30.34 208 GLY A N 1
ATOM 1685 C CA . GLY A 1 208 ? -16.598 -39.942 -21.830 1.00 30.34 208 GLY A CA 1
ATOM 1686 C C . GLY A 1 208 ? -16.528 -38.534 -22.432 1.00 30.34 208 GLY A C 1
ATOM 1687 O O . GLY A 1 208 ? -16.396 -37.568 -21.697 1.00 30.34 208 GLY A O 1
ATOM 1688 N N . LYS A 1 209 ? -16.595 -38.403 -23.766 1.00 34.50 209 LYS A N 1
ATOM 1689 C CA . LYS A 1 209 ? -16.749 -37.112 -24.471 1.00 34.50 209 LYS A CA 1
ATOM 1690 C C . LYS A 1 209 ? -18.220 -36.668 -24.463 1.00 34.50 209 LYS A C 1
ATOM 1692 O O . LYS A 1 209 ? -19.080 -37.480 -24.788 1.00 34.50 209 LYS A O 1
ATOM 1697 N N . SER A 1 210 ? -18.476 -35.379 -24.239 1.00 32.81 210 SER A N 1
ATOM 1698 C CA . SER A 1 210 ? -19.696 -34.661 -24.649 1.00 32.81 210 SER A CA 1
ATOM 1699 C C . SER A 1 210 ? -19.344 -33.182 -24.891 1.00 32.81 210 SER A C 1
ATOM 1701 O O . SER A 1 210 ? -18.719 -32.589 -24.011 1.00 32.81 210 SER A O 1
ATOM 1703 N N . PRO A 1 211 ? -19.669 -32.578 -26.053 1.00 35.34 211 PRO A N 1
ATOM 1704 C CA . PRO A 1 211 ? -19.433 -31.164 -26.308 1.00 35.34 211 PRO A CA 1
ATOM 1705 C C . PRO A 1 211 ? -20.714 -30.356 -26.049 1.00 35.34 211 PRO A C 1
ATOM 1707 O O . PRO A 1 211 ? -21.625 -30.335 -26.878 1.00 35.34 211 PRO A O 1
ATOM 1710 N N . GLU A 1 212 ? -20.785 -29.649 -24.922 1.00 30.47 212 GLU A N 1
ATOM 1711 C CA . GLU A 1 212 ? -21.842 -28.664 -24.673 1.00 30.47 212 GLU A CA 1
ATOM 1712 C C . GLU A 1 212 ? -21.441 -27.284 -25.210 1.00 30.47 212 GLU A C 1
ATOM 1714 O O . GLU A 1 212 ? -20.676 -26.531 -24.620 1.00 30.47 212 GLU A O 1
ATOM 1719 N N . LYS A 1 213 ? -21.953 -27.008 -26.412 1.00 30.53 213 LYS A N 1
ATOM 1720 C CA . LYS A 1 213 ? -22.572 -25.749 -26.856 1.00 30.53 213 LYS A CA 1
ATOM 1721 C C . LYS A 1 213 ? -22.135 -24.473 -26.108 1.00 30.53 213 LYS A C 1
ATOM 1723 O O . LYS A 1 213 ? -22.844 -23.960 -25.248 1.00 30.53 213 LYS A O 1
ATOM 1728 N N . ILE A 1 214 ? -21.009 -23.908 -26.539 1.00 32.03 214 ILE A N 1
ATOM 1729 C CA . ILE A 1 214 ? -20.569 -22.557 -26.174 1.00 32.03 214 ILE A CA 1
ATOM 1730 C C . ILE A 1 214 ? -21.494 -21.547 -26.870 1.00 32.03 214 ILE A C 1
ATOM 1732 O O . ILE A 1 214 ? -21.442 -21.369 -28.087 1.00 32.03 214 ILE A O 1
ATOM 1736 N N . LEU A 1 215 ? -22.368 -20.906 -26.095 1.00 32.44 215 LEU A N 1
ATOM 1737 C CA . LEU A 1 215 ? -22.982 -19.632 -26.469 1.00 32.44 215 LEU A CA 1
ATOM 1738 C C . LEU A 1 215 ? -21.910 -18.536 -26.341 1.00 32.44 215 LEU A C 1
ATOM 1740 O O . LEU A 1 215 ? -21.172 -18.544 -25.354 1.00 32.44 215 LEU A O 1
ATOM 1744 N N . PRO A 1 216 ? -21.783 -17.611 -27.308 1.00 33.09 216 PRO A N 1
ATOM 1745 C CA . PRO A 1 216 ? -20.745 -16.598 -27.258 1.00 33.09 216 PRO A CA 1
ATOM 1746 C C . PRO A 1 216 ? -21.051 -15.623 -26.123 1.00 33.09 216 PRO A C 1
ATOM 1748 O O . PRO A 1 216 ? -22.021 -14.867 -26.187 1.00 33.09 216 PRO A O 1
ATOM 1751 N N . ALA A 1 217 ? -20.209 -15.660 -25.089 1.00 34.94 217 ALA A N 1
ATOM 1752 C CA . ALA A 1 217 ? -20.108 -14.588 -24.120 1.00 34.94 217 ALA A CA 1
ATOM 1753 C C . ALA A 1 217 ? -19.848 -13.293 -24.897 1.00 34.94 217 ALA A C 1
ATOM 1755 O O . ALA A 1 217 ? -18.914 -13.200 -25.697 1.00 34.94 217 ALA A O 1
ATOM 1756 N N . THR A 1 218 ? -20.733 -12.322 -24.704 1.00 31.28 218 THR A N 1
ATOM 1757 C CA . THR A 1 218 ? -20.518 -10.920 -25.045 1.00 31.28 218 THR A CA 1
ATOM 1758 C C . THR A 1 218 ? -19.081 -10.553 -24.710 1.00 31.28 218 THR A C 1
ATOM 1760 O O . THR A 1 218 ? -18.688 -10.658 -23.551 1.00 31.28 218 THR A O 1
ATOM 1763 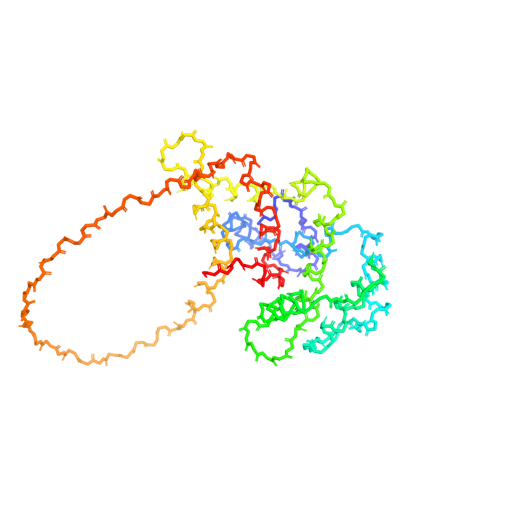N N . LYS A 1 219 ? -18.307 -10.168 -25.732 1.00 33.69 219 LYS A N 1
ATOM 1764 C CA . LYS A 1 219 ? -16.979 -9.578 -25.580 1.00 33.69 219 LYS A CA 1
ATOM 1765 C C . LYS A 1 219 ? -17.115 -8.390 -24.627 1.00 33.69 219 LYS A C 1
ATOM 1767 O O . LYS A 1 219 ? -17.532 -7.315 -25.047 1.00 33.69 219 LYS A O 1
ATOM 1772 N N . GLN A 1 220 ? -16.821 -8.598 -23.346 1.00 38.56 220 GLN A N 1
ATOM 1773 C CA . GLN A 1 220 ? -16.262 -7.523 -22.547 1.00 38.56 220 GLN A CA 1
ATOM 1774 C C . GLN A 1 220 ? -14.995 -7.136 -23.298 1.00 38.56 220 GLN A C 1
ATOM 1776 O O . GLN A 1 2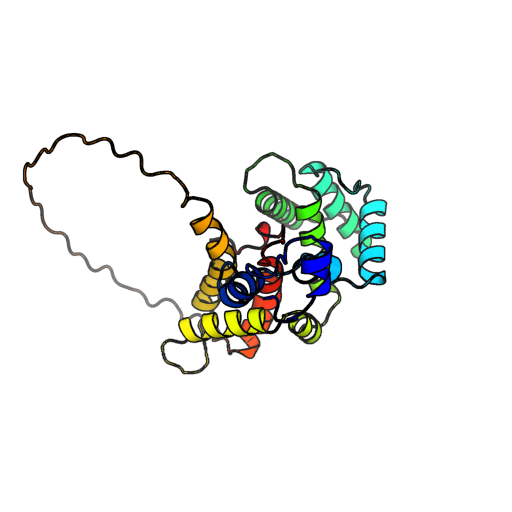20 ? -14.163 -7.998 -23.575 1.00 38.56 220 GLN A O 1
ATOM 1781 N N . GLU A 1 221 ? -14.918 -5.889 -23.747 1.00 39.94 221 GLU A N 1
ATOM 1782 C CA . GLU A 1 221 ? -13.658 -5.322 -24.204 1.00 39.94 221 GLU A CA 1
ATOM 1783 C C . GLU A 1 221 ? -12.686 -5.471 -23.034 1.00 39.94 221 GLU A C 1
ATOM 1785 O O . GLU A 1 221 ? -12.770 -4.739 -22.049 1.00 39.94 221 GLU A O 1
ATOM 1790 N N . GLU A 1 222 ? -11.843 -6.503 -23.085 1.00 58.69 222 GLU A N 1
ATOM 1791 C CA . GLU A 1 222 ? -10.731 -6.653 -22.163 1.00 58.69 222 GLU A CA 1
ATOM 1792 C C . GLU A 1 222 ? -9.842 -5.439 -22.399 1.00 58.69 222 GLU A C 1
ATOM 1794 O O . GLU A 1 222 ? -9.171 -5.326 -23.424 1.00 58.69 222 GLU A O 1
ATOM 1799 N N . THR A 1 223 ? -9.920 -4.470 -21.490 1.00 75.00 223 THR A N 1
ATOM 1800 C CA . THR A 1 223 ? -9.082 -3.279 -21.533 1.00 75.00 223 THR A CA 1
ATOM 1801 C C . THR A 1 223 ? -7.627 -3.717 -21.486 1.00 75.00 223 THR A C 1
ATOM 1803 O O . THR A 1 223 ? -7.147 -4.204 -20.462 1.00 75.00 223 THR A O 1
ATOM 1806 N N . SER A 1 224 ? -6.949 -3.564 -22.618 1.00 81.81 224 SER A N 1
ATOM 1807 C CA . SER A 1 224 ? -5.521 -3.798 -22.778 1.00 81.81 224 SER A CA 1
ATOM 1808 C C . SER A 1 224 ? -4.740 -2.672 -22.103 1.00 81.81 224 SER A C 1
ATOM 1810 O O . SER A 1 224 ? -5.037 -1.491 -22.308 1.00 81.81 224 SER A O 1
ATOM 1812 N N . ILE A 1 225 ? -3.738 -3.022 -21.305 1.00 87.88 225 ILE A N 1
ATOM 1813 C CA . ILE A 1 225 ? -2.973 -2.092 -20.477 1.00 87.88 225 ILE A CA 1
ATOM 1814 C C . ILE A 1 225 ? -1.558 -1.966 -21.042 1.00 87.88 225 ILE A C 1
ATOM 1816 O O . ILE A 1 225 ? -0.843 -2.956 -21.167 1.00 87.88 225 ILE A O 1
ATOM 1820 N N . ASP A 1 226 ? -1.143 -0.736 -21.344 1.00 90.75 226 ASP A N 1
ATOM 1821 C CA . ASP A 1 226 ? 0.219 -0.418 -21.778 1.00 90.75 226 ASP A CA 1
ATOM 1822 C C . ASP A 1 226 ? 1.201 -0.372 -20.593 1.00 90.75 226 ASP A C 1
ATOM 1824 O O . ASP A 1 226 ? 0.809 -0.281 -19.428 1.00 90.75 226 ASP A O 1
ATOM 1828 N N . TRP A 1 227 ? 2.510 -0.380 -20.860 1.00 90.06 227 TRP A N 1
ATOM 1829 C CA . TRP A 1 227 ? 3.531 -0.317 -19.802 1.00 90.06 227 TRP A CA 1
ATOM 1830 C C . TRP A 1 227 ? 3.340 0.851 -18.799 1.00 90.06 227 TRP A C 1
ATOM 1832 O O . TRP A 1 227 ? 3.382 0.628 -17.581 1.00 90.06 227 TRP A O 1
ATOM 1842 N N . PRO A 1 228 ? 3.108 2.104 -19.242 1.00 89.69 228 PRO A N 1
ATOM 1843 C CA . PRO A 1 228 ? 2.775 3.198 -18.335 1.00 89.69 228 PRO A CA 1
ATOM 1844 C C . PRO A 1 228 ? 1.521 2.935 -17.489 1.00 89.69 228 PRO A C 1
ATOM 1846 O O . PRO A 1 228 ? 1.521 3.265 -16.301 1.00 89.69 228 PRO A O 1
ATOM 1849 N N . GLY A 1 229 ? 0.461 2.371 -18.072 1.00 88.06 229 GLY A N 1
ATOM 1850 C CA . GLY A 1 229 ? -0.768 1.981 -17.382 1.00 88.06 229 GLY A CA 1
ATOM 1851 C C . GLY A 1 229 ? -0.518 0.914 -16.330 1.00 88.06 229 GLY A C 1
ATOM 1852 O O . GLY A 1 229 ? -0.907 1.093 -15.176 1.00 88.06 229 GLY A O 1
ATOM 1853 N N . PHE A 1 230 ? 0.257 -0.107 -16.682 1.00 89.50 230 PHE A N 1
ATOM 1854 C CA . PHE A 1 230 ? 0.645 -1.179 -15.780 1.00 89.50 230 PHE A CA 1
ATOM 1855 C C . PHE A 1 230 ? 1.343 -0.628 -14.538 1.00 89.50 230 PHE A C 1
ATOM 1857 O O . PHE A 1 230 ? 0.939 -0.925 -13.414 1.00 89.50 230 PHE A O 1
ATOM 1864 N N . LEU A 1 231 ? 2.343 0.241 -14.710 1.00 89.81 231 LEU A N 1
ATOM 1865 C CA . LEU A 1 231 ? 3.019 0.868 -13.575 1.00 89.81 231 LEU A CA 1
ATOM 1866 C C . LEU A 1 231 ? 2.073 1.714 -12.718 1.00 89.81 231 LEU A C 1
ATOM 1868 O O . LEU A 1 231 ? 2.191 1.698 -11.492 1.00 89.81 231 LEU A O 1
ATOM 1872 N N . ARG A 1 232 ? 1.151 2.462 -13.338 1.00 88.81 232 ARG A N 1
ATOM 1873 C CA . ARG A 1 232 ? 0.187 3.290 -12.600 1.00 88.81 232 ARG A CA 1
ATOM 1874 C C . ARG A 1 232 ? -0.720 2.427 -11.728 1.00 88.81 232 ARG A C 1
ATOM 1876 O O . ARG A 1 232 ? -0.851 2.707 -10.544 1.00 88.81 232 ARG A O 1
ATOM 1883 N N . GLU A 1 233 ? -1.278 1.361 -12.275 1.00 88.06 233 GLU A N 1
ATOM 1884 C CA . GLU A 1 233 ? -2.172 0.479 -11.524 1.00 88.06 233 GLU A CA 1
ATOM 1885 C C . GLU A 1 233 ? -1.456 -0.325 -10.436 1.00 88.06 233 GLU A C 1
ATOM 1887 O O . GLU A 1 233 ? -2.047 -0.661 -9.411 1.00 88.06 233 GLU A O 1
ATOM 1892 N N . ASN A 1 234 ? -0.172 -0.630 -10.638 1.00 87.56 234 ASN A N 1
ATOM 1893 C CA . ASN A 1 234 ? 0.572 -1.524 -9.758 1.00 87.56 234 ASN A CA 1
ATOM 1894 C C . ASN A 1 234 ? 1.415 -0.808 -8.696 1.00 87.56 234 ASN A C 1
ATOM 1896 O O . ASN A 1 234 ? 1.912 -1.471 -7.790 1.00 87.56 234 ASN A O 1
ATOM 1900 N N . VAL A 1 235 ? 1.582 0.520 -8.761 1.00 89.88 235 VAL A N 1
ATOM 1901 C CA . VAL A 1 235 ? 2.514 1.259 -7.883 1.00 89.88 235 VAL A CA 1
ATOM 1902 C C . VAL A 1 235 ? 2.295 0.976 -6.396 1.00 89.88 235 VAL A C 1
ATOM 1904 O O . VAL A 1 235 ? 3.258 0.764 -5.665 1.00 89.88 235 VAL A O 1
ATOM 1907 N N . ALA A 1 236 ? 1.038 0.915 -5.960 1.00 87.12 236 ALA A N 1
ATOM 1908 C CA . ALA A 1 236 ? 0.674 0.639 -4.578 1.00 87.12 236 ALA A CA 1
ATOM 1909 C C . ALA A 1 236 ? 1.124 -0.755 -4.134 1.00 87.12 236 ALA A C 1
ATOM 1911 O O . ALA A 1 236 ? 1.753 -0.897 -3.089 1.00 87.12 236 ALA A O 1
ATOM 1912 N N . TYR A 1 237 ? 0.850 -1.764 -4.961 1.00 83.50 237 TYR A N 1
ATOM 1913 C CA . TYR A 1 237 ? 1.220 -3.155 -4.713 1.00 83.50 237 TYR A CA 1
ATOM 1914 C C . TYR A 1 237 ? 2.739 -3.345 -4.726 1.00 83.50 237 TYR A C 1
ATOM 1916 O O . TYR A 1 237 ? 3.275 -4.069 -3.895 1.00 83.50 237 TYR A O 1
ATOM 1924 N N . ILE A 1 238 ? 3.442 -2.655 -5.628 1.00 85.06 238 ILE A N 1
ATOM 1925 C CA . ILE A 1 238 ? 4.906 -2.701 -5.705 1.00 85.06 238 ILE A CA 1
ATOM 1926 C C . ILE A 1 238 ? 5.530 -2.092 -4.443 1.00 85.06 238 ILE A C 1
ATOM 1928 O O . ILE A 1 238 ? 6.455 -2.680 -3.888 1.00 85.06 238 ILE A O 1
ATOM 1932 N N . LEU A 1 239 ? 5.017 -0.953 -3.961 1.00 84.50 239 LEU A N 1
ATOM 1933 C CA . LEU A 1 239 ? 5.463 -0.360 -2.696 1.00 84.50 239 LEU A CA 1
ATOM 1934 C C . LEU A 1 239 ? 5.143 -1.290 -1.513 1.00 84.50 239 LEU A C 1
ATOM 1936 O O . LEU A 1 239 ? 6.014 -1.557 -0.688 1.00 84.50 239 LEU A O 1
ATOM 1940 N N . ALA A 1 240 ? 3.925 -1.833 -1.461 1.00 81.44 240 ALA A N 1
ATOM 1941 C CA . ALA A 1 240 ? 3.480 -2.748 -0.411 1.00 81.44 240 ALA A CA 1
ATOM 1942 C C . ALA A 1 240 ? 4.320 -4.028 -0.315 1.00 81.44 240 ALA A C 1
ATOM 1944 O O . ALA A 1 240 ? 4.507 -4.543 0.783 1.00 81.44 240 ALA A O 1
ATOM 1945 N N . ALA A 1 241 ? 4.858 -4.510 -1.438 1.00 75.81 241 ALA A N 1
ATOM 1946 C CA . ALA A 1 241 ? 5.649 -5.735 -1.533 1.00 75.81 241 ALA A CA 1
ATOM 1947 C C . ALA A 1 241 ? 7.138 -5.559 -1.166 1.00 75.81 241 ALA A C 1
ATOM 1949 O O . ALA A 1 241 ? 7.966 -6.399 -1.530 1.00 75.81 241 ALA A O 1
ATOM 1950 N N . ARG A 1 242 ? 7.521 -4.468 -0.486 1.00 76.38 242 ARG A N 1
ATOM 1951 C CA . ARG A 1 242 ? 8.897 -4.294 0.007 1.00 76.38 242 ARG A CA 1
ATOM 1952 C C . ARG A 1 242 ? 9.242 -5.355 1.067 1.00 76.38 242 ARG A C 1
ATOM 1954 O O . ARG A 1 242 ? 8.391 -5.664 1.889 1.00 76.38 242 ARG A O 1
ATOM 1961 N N . PRO A 1 243 ? 10.481 -5.878 1.124 1.00 58.31 243 PRO A N 1
ATOM 1962 C CA . PRO A 1 243 ? 10.820 -7.009 2.000 1.00 58.31 243 PRO A CA 1
ATOM 1963 C C . PRO A 1 243 ? 10.624 -6.754 3.501 1.00 58.31 243 PRO A C 1
ATOM 1965 O O . PRO A 1 243 ? 10.323 -7.678 4.244 1.00 58.31 243 PRO A O 1
ATOM 1968 N N . ASN A 1 244 ? 10.782 -5.503 3.946 1.00 53.69 244 ASN A N 1
ATOM 1969 C CA . ASN A 1 244 ? 10.528 -5.088 5.332 1.00 53.69 244 ASN A CA 1
ATOM 1970 C C . ASN A 1 244 ? 9.157 -4.410 5.496 1.00 53.69 244 ASN A C 1
ATOM 1972 O O . ASN A 1 244 ? 8.950 -3.627 6.422 1.00 53.69 244 ASN A O 1
ATOM 1976 N N . SER A 1 245 ? 8.245 -4.652 4.555 1.00 58.78 245 SER A N 1
ATOM 1977 C CA . SER A 1 245 ? 6.881 -4.154 4.601 1.00 58.78 245 SER A CA 1
ATOM 1978 C C . SER A 1 245 ? 5.975 -5.174 5.264 1.00 58.78 245 SER A C 1
ATOM 1980 O O . SER A 1 245 ? 5.906 -6.340 4.887 1.00 58.78 245 SER A O 1
ATOM 1982 N N . ALA A 1 246 ? 5.219 -4.659 6.213 1.00 56.41 246 ALA A N 1
ATOM 1983 C CA . ALA A 1 246 ? 4.139 -5.316 6.921 1.00 56.41 246 ALA A CA 1
ATOM 1984 C C . ALA A 1 246 ? 2.847 -5.364 6.035 1.00 56.41 246 ALA A C 1
ATOM 1986 O O . ALA A 1 246 ? 1.817 -5.951 6.355 1.00 56.41 246 ALA A O 1
ATOM 1987 N N . ALA A 1 247 ? 2.878 -4.756 4.837 1.00 59.06 247 ALA A N 1
ATOM 1988 C CA . ALA A 1 247 ? 1.699 -4.550 3.996 1.00 59.06 247 ALA A CA 1
ATOM 1989 C C . ALA A 1 247 ? 1.268 -5.748 3.114 1.00 59.06 247 ALA A C 1
ATOM 1991 O O . ALA A 1 247 ? 0.744 -5.551 2.016 1.00 59.06 247 ALA A O 1
ATOM 1992 N N . LEU A 1 248 ? 1.460 -6.991 3.579 1.00 62.16 248 LEU A N 1
ATOM 1993 C CA . LEU A 1 248 ? 1.072 -8.211 2.843 1.00 62.16 248 LEU A CA 1
ATOM 1994 C C . LEU A 1 248 ? -0.435 -8.290 2.561 1.00 62.16 248 LEU A C 1
ATOM 1996 O O . LEU A 1 248 ? -0.856 -8.843 1.552 1.00 62.16 248 LEU A O 1
ATOM 2000 N N . HIS A 1 249 ? -1.243 -7.678 3.416 1.00 60.19 249 HIS A N 1
ATOM 2001 C CA . HIS A 1 249 ? -2.694 -7.576 3.287 1.00 60.19 249 HIS A CA 1
ATOM 2002 C C . HIS A 1 249 ? -3.176 -6.811 2.047 1.00 60.19 249 HIS A C 1
ATOM 2004 O O . HIS A 1 249 ? -4.330 -6.945 1.653 1.00 60.19 249 HIS A O 1
ATOM 2010 N N . LEU A 1 250 ? -2.310 -6.004 1.421 1.00 67.31 250 LEU A N 1
ATOM 2011 C CA . LEU A 1 250 ? -2.609 -5.366 0.138 1.00 67.31 250 LEU A CA 1
ATOM 2012 C C . LEU A 1 250 ? -2.441 -6.332 -1.038 1.00 67.31 250 LEU A C 1
ATOM 2014 O O . LEU A 1 250 ? -2.632 -5.925 -2.181 1.00 67.31 250 LEU A O 1
ATOM 2018 N N . GLN A 1 251 ? -2.087 -7.596 -0.802 1.00 65.38 251 GLN A N 1
ATOM 2019 C CA . GLN A 1 251 ? -2.107 -8.620 -1.834 1.00 65.38 251 GLN A CA 1
ATOM 2020 C C . GLN A 1 251 ? -3.515 -8.717 -2.449 1.00 65.38 251 GLN A C 1
ATOM 2022 O O . GLN A 1 251 ? -4.504 -8.756 -1.716 1.00 65.38 251 GLN A O 1
ATOM 2027 N N . PRO A 1 252 ? -3.643 -8.770 -3.788 1.00 60.16 252 PRO A N 1
ATOM 2028 C CA . PRO A 1 252 ? -4.948 -8.942 -4.409 1.00 60.16 252 PRO A CA 1
ATOM 2029 C C . PRO A 1 252 ? -5.611 -10.235 -3.931 1.00 60.16 252 PRO A C 1
ATOM 2031 O O . PRO A 1 252 ? -4.941 -11.265 -3.788 1.00 60.16 252 PRO A O 1
ATOM 2034 N N . LEU A 1 253 ? -6.924 -10.168 -3.717 1.00 56.38 253 LEU A N 1
ATOM 2035 C CA . LEU A 1 253 ? -7.762 -11.330 -3.428 1.00 56.38 253 LEU A CA 1
ATOM 2036 C C . LEU A 1 253 ? -7.761 -12.267 -4.646 1.00 56.38 253 LEU A C 1
ATOM 2038 O O . LEU A 1 253 ? -7.782 -11.790 -5.782 1.00 56.38 253 LEU A O 1
ATOM 2042 N N . ALA A 1 254 ? -7.630 -13.571 -4.389 1.00 51.50 254 ALA A N 1
ATOM 2043 C CA . ALA A 1 254 ? -7.551 -14.622 -5.408 1.00 51.50 254 ALA A CA 1
ATOM 2044 C C . ALA A 1 254 ? -8.904 -14.910 -6.068 1.00 51.50 254 ALA A C 1
ATOM 2046 O O . ALA A 1 254 ? -9.936 -14.753 -5.376 1.00 51.50 254 ALA A O 1
#

Nearest PDB structures (foldseek):
  4yga-assembly2_C  TM=4.451E-01  e=9.282E-03  Toxoplasma gondii
  4yga-assembly4_G  TM=4.938E-01  e=1.849E-02  Toxoplasma gondii
  4yga-assembly3_E  TM=4.638E-01  e=3.684E-02  Toxoplasma gondii
  8bbj-assembly2_D  TM=4.330E-01  e=9.863E-02  Mus musculus

Organism: Calcarius ornatus (NCBI:txid198940)

Sequence (254 aa):
ICHRVYHDGCLRRMGYLQKDSAVEVTETAHTETGWSCYYCDNLNLLLTEEEMYSLMETLKNCKIIPGVCLTLDDFLHYKHQVHKQQFERTMPEAQEEQAALQFNALDPDKKGHIEWQDFLSHESIQLLQKIRPQNALLRLLTPKERERARTAFLALDQDNDGFIGEAECRQARHSWFRKHQKEMLSCNVSISHVGPISEGSPASSRNGKSPEKILPATKQEETSIDWPGFLRENVAYILAARPNSAALHLQPLA